Protein AF-A0A132MSZ6-F1 (afdb_monomer_lite)

pLDDT: mean 75.29, std 22.98, range [25.94, 96.94]

Structure (mmCIF, N/CA/C/O backbone):
data_AF-A0A132MSZ6-F1
#
_entry.id   AF-A0A132MSZ6-F1
#
loop_
_atom_site.group_PDB
_atom_site.id
_atom_site.type_symbol
_atom_site.label_atom_id
_atom_site.label_alt_id
_atom_site.label_comp_id
_atom_site.label_asym_id
_atom_site.label_entity_id
_atom_site.label_seq_id
_atom_site.pdbx_PDB_ins_code
_atom_site.Cartn_x
_atom_site.Cartn_y
_atom_site.Cartn_z
_atom_site.occupancy
_atom_site.B_iso_or_equiv
_atom_site.auth_seq_id
_atom_site.auth_comp_id
_atom_site.auth_asym_id
_atom_site.auth_atom_id
_atom_site.pdbx_PDB_model_num
ATOM 1 N N . MET A 1 1 ? 4.269 -27.344 -21.434 1.00 34.28 1 MET A N 1
ATOM 2 C CA . MET A 1 1 ? 3.712 -27.661 -20.104 1.00 34.28 1 MET A CA 1
ATOM 3 C C . MET A 1 1 ? 3.603 -26.340 -19.363 1.00 34.28 1 MET A C 1
ATOM 5 O O . MET A 1 1 ? 4.608 -25.825 -18.898 1.00 34.28 1 MET A O 1
ATOM 9 N N . ALA A 1 2 ? 2.438 -25.702 -19.475 1.00 28.41 2 ALA A N 1
ATOM 10 C CA . ALA A 1 2 ? 2.186 -24.356 -18.977 1.00 28.41 2 ALA A CA 1
ATOM 11 C C . ALA A 1 2 ? 1.892 -24.429 -17.475 1.00 28.41 2 ALA A C 1
ATOM 13 O O . ALA A 1 2 ? 1.002 -25.175 -17.072 1.00 28.41 2 ALA A O 1
ATOM 14 N N . ALA A 1 3 ? 2.659 -23.702 -16.666 1.00 31.28 3 ALA A N 1
ATOM 15 C CA . ALA A 1 3 ? 2.324 -23.483 -15.269 1.00 31.28 3 ALA A CA 1
ATOM 16 C C . ALA A 1 3 ? 1.225 -22.414 -15.213 1.00 31.28 3 ALA A C 1
ATOM 18 O O . ALA A 1 3 ? 1.424 -21.282 -15.652 1.00 31.28 3 ALA A O 1
ATOM 19 N N . ASP A 1 4 ? 0.052 -22.825 -14.746 1.00 27.53 4 ASP A N 1
ATOM 20 C CA . ASP A 1 4 ? -1.117 -21.986 -14.512 1.00 27.53 4 ASP A CA 1
ATOM 21 C C . ASP A 1 4 ? -0.853 -21.149 -13.246 1.00 27.53 4 ASP A C 1
ATOM 23 O O . ASP A 1 4 ? -0.972 -21.638 -12.122 1.00 27.53 4 ASP A O 1
ATOM 27 N N . GLU A 1 5 ? -0.373 -19.913 -13.418 1.00 29.70 5 GLU A N 1
ATOM 28 C CA . GLU A 1 5 ? -0.235 -18.951 -12.318 1.00 29.70 5 GLU A CA 1
ATOM 29 C C . GLU A 1 5 ? -1.636 -18.527 -11.838 1.00 29.70 5 GLU A C 1
ATOM 31 O O . GLU A 1 5 ? -2.478 -18.138 -12.659 1.00 29.70 5 GLU A O 1
ATOM 36 N N . PRO A 1 6 ? -1.919 -18.539 -10.523 1.00 30.81 6 PRO A N 1
ATOM 37 C CA . PRO A 1 6 ? -3.209 -18.099 -10.020 1.00 30.81 6 PRO A CA 1
ATOM 38 C C . PRO A 1 6 ? -3.381 -16.603 -10.310 1.00 30.81 6 PRO A C 1
ATOM 40 O O . PRO A 1 6 ? -2.661 -15.760 -9.776 1.00 30.81 6 PRO A O 1
ATOM 43 N N . LYS A 1 7 ? -4.370 -16.266 -11.149 1.00 33.00 7 LYS A N 1
ATOM 44 C CA . LYS A 1 7 ? -4.872 -14.897 -11.348 1.00 33.00 7 LYS A CA 1
ATOM 45 C C . LYS A 1 7 ? -5.538 -14.409 -10.063 1.00 33.00 7 LYS A C 1
ATOM 47 O O . LYS A 1 7 ? -6.759 -14.414 -9.933 1.00 33.00 7 LYS A O 1
ATOM 52 N N . GLY A 1 8 ? -4.719 -14.039 -9.093 1.00 29.44 8 GLY A N 1
ATOM 53 C CA . GLY A 1 8 ? -5.157 -13.378 -7.884 1.00 29.44 8 GLY A CA 1
ATOM 54 C C . GLY A 1 8 ? -5.371 -11.896 -8.162 1.00 29.44 8 GLY A C 1
ATOM 55 O O . GLY A 1 8 ? -4.423 -11.166 -8.449 1.00 29.44 8 GLY A O 1
ATOM 56 N N . ASP A 1 9 ? -6.618 -11.453 -8.047 1.00 29.30 9 ASP A N 1
ATOM 57 C CA . ASP A 1 9 ? -7.084 -10.059 -8.107 1.00 29.30 9 ASP A CA 1
ATOM 58 C C . ASP A 1 9 ? -6.579 -9.217 -6.902 1.00 29.30 9 ASP A C 1
ATOM 60 O O . ASP A 1 9 ? -7.261 -8.347 -6.364 1.00 29.30 9 ASP A O 1
ATOM 64 N N . HIS A 1 10 ? -5.346 -9.456 -6.445 1.00 33.12 10 HIS A N 1
ATOM 65 C CA . HIS A 1 10 ? -4.755 -8.882 -5.230 1.00 33.12 10 HIS A CA 1
ATOM 66 C C . HIS A 1 10 ? -4.321 -7.414 -5.386 1.00 33.12 10 HIS A C 1
ATOM 68 O O . HIS A 1 10 ? -3.763 -6.824 -4.464 1.00 33.12 10 HIS A O 1
ATOM 74 N N . PHE A 1 11 ? -4.537 -6.802 -6.553 1.00 34.81 11 PHE A N 1
ATOM 75 C CA . PHE A 1 11 ? -3.957 -5.498 -6.880 1.00 34.81 11 PHE A CA 1
ATOM 76 C C . PHE A 1 11 ? -4.850 -4.299 -6.495 1.00 34.81 11 PHE A C 1
ATOM 78 O O . PHE A 1 11 ? -4.352 -3.197 -6.244 1.00 34.81 11 PHE A O 1
ATOM 85 N N . SER A 1 12 ? -6.172 -4.491 -6.400 1.00 31.81 12 SER A N 1
ATOM 86 C CA . SER A 1 12 ? -7.100 -3.362 -6.222 1.00 31.81 12 SER A CA 1
ATOM 87 C C . SER A 1 12 ? -7.165 -2.815 -4.787 1.00 31.81 12 SER A C 1
ATOM 89 O O . SER A 1 12 ? -7.514 -1.646 -4.611 1.00 31.81 12 SER A O 1
ATOM 91 N N . ALA A 1 13 ? -6.811 -3.610 -3.771 1.00 30.81 13 ALA A N 1
ATOM 92 C CA . ALA A 1 13 ? -6.794 -3.175 -2.367 1.00 30.81 13 ALA A CA 1
ATOM 93 C C . ALA A 1 13 ? -5.426 -2.605 -1.936 1.00 30.81 13 ALA A C 1
ATOM 95 O O . ALA A 1 13 ? -5.370 -1.573 -1.264 1.00 30.81 13 ALA A O 1
ATOM 96 N N . ARG A 1 14 ? -4.328 -3.186 -2.443 1.00 39.38 14 ARG A N 1
ATOM 97 C CA . ARG A 1 14 ? -2.940 -2.819 -2.099 1.00 39.38 14 ARG A CA 1
ATOM 98 C C . ARG A 1 14 ? -2.547 -1.381 -2.454 1.00 39.38 14 ARG A C 1
ATOM 100 O O . ARG A 1 14 ? -1.681 -0.792 -1.816 1.00 39.38 14 ARG A O 1
ATOM 107 N N . THR A 1 15 ? -3.195 -0.776 -3.453 1.00 35.22 15 THR A N 1
ATOM 108 C CA . THR A 1 15 ? -2.785 0.538 -3.993 1.00 35.22 15 THR A CA 1
ATOM 109 C C . THR A 1 15 ? -3.300 1.736 -3.172 1.00 35.22 15 THR A C 1
ATOM 111 O O . THR A 1 15 ? -2.897 2.871 -3.428 1.00 35.22 15 THR A O 1
ATOM 114 N N . ARG A 1 16 ? -4.193 1.536 -2.189 1.00 35.41 16 ARG A N 1
ATOM 115 C CA . ARG A 1 16 ? -4.762 2.657 -1.410 1.00 35.41 16 ARG A CA 1
ATOM 116 C C . ARG A 1 16 ? -4.150 2.855 -0.024 1.00 35.41 16 ARG A C 1
ATOM 118 O O . ARG A 1 16 ? -4.112 4.001 0.395 1.00 35.41 16 ARG A O 1
ATOM 125 N N . LEU A 1 17 ? -3.647 1.804 0.629 1.00 31.83 17 LEU A N 1
ATOM 126 C CA . LEU A 1 17 ? -3.179 1.872 2.025 1.00 31.83 17 LEU A CA 1
ATOM 127 C C . LEU A 1 17 ? -1.686 2.224 2.186 1.00 31.83 17 LEU A C 1
ATOM 129 O O . LEU A 1 17 ? -1.284 2.676 3.244 1.00 31.83 17 LEU A O 1
ATOM 133 N N . ARG A 1 18 ? -0.851 2.103 1.141 1.00 37.66 18 ARG A N 1
ATOM 134 C CA . ARG A 1 18 ? 0.582 2.492 1.180 1.00 37.66 18 ARG A CA 1
ATOM 135 C C . ARG A 1 18 ? 0.853 3.894 0.604 1.00 37.66 18 ARG A C 1
ATOM 137 O O . ARG A 1 18 ? 1.889 4.119 -0.018 1.00 37.66 18 ARG A O 1
ATOM 144 N N . ARG A 1 19 ? -0.110 4.822 0.684 1.00 39.28 19 ARG A N 1
ATOM 145 C CA . ARG A 1 19 ? -0.083 6.084 -0.095 1.00 39.28 19 ARG A CA 1
ATOM 146 C C . ARG A 1 19 ? 0.141 7.355 0.734 1.00 39.28 19 ARG A C 1
ATOM 148 O O . ARG A 1 19 ? 0.242 8.424 0.136 1.00 39.28 19 ARG A O 1
ATOM 155 N N . ALA A 1 20 ? 0.238 7.263 2.061 1.00 27.22 20 ALA A N 1
ATOM 156 C CA . ALA A 1 20 ? 0.250 8.436 2.939 1.00 27.22 20 ALA A CA 1
ATOM 157 C C . ALA A 1 20 ? 1.628 8.868 3.492 1.00 27.22 20 ALA A C 1
ATOM 159 O O . ALA A 1 20 ? 1.702 9.912 4.132 1.00 27.22 20 ALA A O 1
ATOM 160 N N . GLU A 1 21 ? 2.728 8.158 3.221 1.00 32.19 21 GLU A N 1
ATOM 161 C CA . GLU A 1 21 ? 3.989 8.363 3.969 1.00 32.19 21 GLU A CA 1
ATOM 162 C C . GLU A 1 21 ? 5.120 9.135 3.266 1.00 32.19 21 GLU A C 1
ATOM 164 O O . GLU A 1 21 ? 6.257 9.116 3.728 1.00 32.19 21 GLU A O 1
ATOM 169 N N . ILE A 1 22 ? 4.850 9.897 2.198 1.00 31.41 22 ILE A N 1
ATOM 170 C CA . ILE A 1 22 ? 5.876 10.793 1.623 1.00 31.41 22 ILE A CA 1
ATOM 171 C C . ILE A 1 22 ? 5.326 12.217 1.444 1.00 31.41 22 ILE A C 1
ATOM 173 O O . ILE A 1 22 ? 4.690 12.511 0.428 1.00 31.41 22 ILE A O 1
ATOM 177 N N . PRO A 1 23 ? 5.578 13.137 2.395 1.00 25.94 23 PRO A N 1
ATOM 178 C CA . PRO A 1 23 ? 5.274 14.552 2.225 1.00 25.94 23 PRO A CA 1
ATOM 179 C C . PRO A 1 23 ? 6.266 15.199 1.243 1.00 25.94 23 PRO A C 1
ATOM 181 O O . PRO A 1 23 ? 7.477 15.120 1.443 1.00 25.94 23 PRO A O 1
ATOM 184 N N . GLY A 1 24 ? 5.764 15.893 0.213 1.00 30.30 24 GLY A N 1
ATOM 185 C CA . GLY A 1 24 ? 6.533 16.954 -0.457 1.00 30.30 24 GLY A CA 1
ATOM 186 C C . GLY A 1 24 ? 7.055 16.730 -1.883 1.00 30.30 24 GLY A C 1
ATOM 187 O O . GLY A 1 24 ? 8.139 17.222 -2.184 1.00 30.30 24 GLY A O 1
ATOM 188 N N . ARG A 1 25 ? 6.312 16.091 -2.802 1.00 29.95 25 ARG A N 1
ATOM 189 C CA . ARG A 1 25 ? 6.533 16.303 -4.253 1.00 29.95 25 ARG A CA 1
ATOM 190 C C . ARG A 1 25 ? 5.228 16.293 -5.051 1.00 29.95 25 ARG A C 1
ATOM 192 O O . ARG A 1 25 ? 4.600 15.250 -5.189 1.00 29.95 25 ARG A O 1
ATOM 199 N N . GLU A 1 26 ? 4.856 17.443 -5.610 1.00 31.50 26 GLU A N 1
ATOM 200 C CA . GLU A 1 26 ? 3.653 17.597 -6.444 1.00 31.50 26 GLU A CA 1
ATOM 201 C C . GLU A 1 26 ? 3.820 17.128 -7.904 1.00 31.50 26 GLU A C 1
ATOM 203 O O . GLU A 1 26 ? 2.817 17.000 -8.598 1.00 31.50 26 GLU A O 1
ATOM 208 N N . ASP A 1 27 ? 5.023 16.727 -8.336 1.00 36.62 27 ASP A N 1
ATOM 209 C CA . ASP A 1 27 ? 5.297 16.337 -9.735 1.00 36.62 27 ASP A CA 1
ATOM 210 C C . ASP A 1 27 ? 5.837 14.905 -9.918 1.00 36.62 27 ASP A C 1
ATOM 212 O O . ASP A 1 27 ? 6.460 14.586 -10.931 1.00 36.62 27 ASP A O 1
ATOM 216 N N . VAL A 1 28 ? 5.614 13.999 -8.957 1.00 34.50 28 VAL A N 1
ATOM 217 C CA . VAL A 1 28 ? 5.964 12.579 -9.153 1.00 34.50 28 VAL A CA 1
ATOM 218 C C . VAL A 1 28 ? 4.789 11.861 -9.832 1.00 34.50 28 VAL A C 1
ATOM 220 O O . VAL A 1 28 ? 3.687 11.844 -9.275 1.00 34.50 28 VAL A O 1
ATOM 223 N N . PRO A 1 29 ? 4.984 11.270 -11.025 1.00 39.09 29 PRO A N 1
ATOM 224 C CA . PRO A 1 29 ? 3.919 10.601 -11.766 1.00 39.09 29 PRO A CA 1
ATOM 225 C C . PRO A 1 29 ? 3.236 9.518 -10.918 1.00 39.09 29 PRO A C 1
ATOM 227 O O . PRO A 1 29 ? 3.876 8.725 -10.225 1.00 39.09 29 PRO A O 1
ATOM 230 N N . ARG A 1 30 ? 1.898 9.532 -10.937 1.00 42.00 30 ARG A N 1
ATOM 231 C CA . ARG A 1 30 ? 1.024 9.066 -9.844 1.00 42.00 30 ARG A CA 1
ATOM 232 C C . ARG A 1 30 ? 0.809 7.551 -9.801 1.00 42.00 30 ARG A C 1
ATOM 234 O O . ARG A 1 30 ? 0.027 7.066 -8.975 1.00 42.00 30 ARG A O 1
ATOM 241 N N . SER A 1 31 ? 1.490 6.797 -10.659 1.00 45.12 31 SER A N 1
ATOM 242 C CA . SER A 1 31 ? 1.594 5.333 -10.691 1.00 45.12 31 SER A CA 1
ATOM 243 C C . SER A 1 31 ? 2.702 4.951 -11.677 1.00 45.12 31 SER A C 1
ATOM 245 O O . SER A 1 31 ? 2.819 5.588 -12.720 1.00 45.12 31 SER A O 1
ATOM 247 N N . GLY A 1 32 ? 3.474 3.891 -11.409 1.00 41.19 32 GLY A N 1
ATOM 248 C CA . GLY A 1 32 ? 4.465 3.375 -12.372 1.00 41.19 32 GLY A CA 1
ATOM 249 C C . GLY A 1 32 ? 3.868 3.130 -13.767 1.00 41.19 32 GLY A C 1
ATOM 250 O O . GLY A 1 32 ? 4.501 3.432 -14.772 1.00 41.19 32 GLY A O 1
ATOM 251 N N . ASP A 1 33 ? 2.598 2.720 -13.833 1.00 38.06 33 ASP A N 1
ATOM 252 C CA . ASP A 1 33 ? 1.837 2.557 -15.080 1.00 38.06 33 ASP A CA 1
ATOM 253 C C . ASP A 1 33 ? 1.713 3.829 -15.913 1.00 38.06 33 ASP A C 1
ATOM 255 O O . ASP A 1 33 ? 1.724 3.747 -17.135 1.00 38.06 33 ASP A O 1
ATOM 259 N N . GLU A 1 34 ? 1.590 4.992 -15.278 1.00 41.19 34 GLU A N 1
ATOM 260 C CA . GLU A 1 34 ? 1.444 6.273 -15.971 1.00 41.19 34 GLU A CA 1
ATOM 261 C C . GLU A 1 34 ? 2.785 6.754 -16.531 1.00 41.19 34 GLU A C 1
ATOM 263 O O . GLU A 1 34 ? 2.818 7.379 -17.582 1.00 41.19 34 GLU A O 1
ATOM 268 N N . VAL A 1 35 ? 3.903 6.396 -15.890 1.00 45.66 35 VAL A N 1
ATOM 269 C CA . VAL A 1 35 ? 5.247 6.658 -16.430 1.00 45.66 35 VAL A CA 1
ATOM 270 C C . VAL A 1 35 ? 5.520 5.785 -17.641 1.00 45.66 35 VAL A C 1
ATOM 272 O O . VAL A 1 35 ? 6.040 6.269 -18.641 1.00 45.66 35 VAL A O 1
ATOM 275 N N . VAL A 1 36 ? 5.163 4.498 -17.567 1.00 49.72 36 VAL A N 1
ATOM 276 C CA . VAL A 1 36 ? 5.502 3.562 -18.644 1.00 49.72 36 VAL A CA 1
ATOM 277 C C . VAL A 1 36 ? 4.499 3.605 -19.803 1.00 49.72 36 VAL A C 1
ATOM 279 O O . VAL A 1 36 ? 4.876 3.357 -20.945 1.00 49.72 36 VAL A O 1
ATOM 282 N N . ARG A 1 37 ? 3.234 3.962 -19.549 1.00 49.59 37 ARG A N 1
ATOM 283 C CA . ARG A 1 37 ? 2.196 4.134 -20.588 1.00 49.59 37 ARG A CA 1
ATOM 284 C C . ARG A 1 37 ? 1.922 5.601 -20.942 1.00 49.59 37 ARG A C 1
ATOM 286 O O . ARG A 1 37 ? 1.003 5.877 -21.710 1.00 49.59 37 ARG A O 1
ATOM 293 N N . GLY A 1 38 ? 2.670 6.534 -20.357 1.00 50.59 38 GLY A N 1
ATOM 294 C CA . GLY A 1 38 ? 2.441 7.970 -20.474 1.00 50.59 38 GLY A CA 1
ATOM 295 C C . GLY A 1 38 ? 2.692 8.510 -21.876 1.00 50.59 38 GLY A C 1
ATOM 296 O O . GLY A 1 38 ? 3.563 8.036 -22.603 1.00 50.59 38 GLY A O 1
ATOM 297 N N . HIS A 1 39 ? 1.954 9.565 -22.220 1.00 49.03 39 HIS A N 1
ATOM 298 C CA . HIS A 1 39 ? 2.024 10.306 -23.487 1.00 49.03 39 HIS A CA 1
ATOM 299 C C . HIS A 1 39 ? 3.420 10.881 -23.815 1.00 49.03 39 HIS A C 1
ATOM 301 O O . HIS A 1 39 ? 3.625 11.391 -24.911 1.00 49.03 39 HIS A O 1
ATOM 307 N N . SER A 1 40 ? 4.374 10.796 -22.885 1.00 57.91 40 SER A N 1
ATOM 308 C CA . SER A 1 40 ? 5.724 11.352 -23.005 1.00 57.91 40 SER A CA 1
ATOM 309 C C . SER A 1 40 ? 6.770 10.365 -23.540 1.00 57.91 40 SER A C 1
ATOM 311 O O . SER A 1 40 ? 7.893 10.778 -23.813 1.00 57.91 40 SER A O 1
ATOM 313 N N . ALA A 1 41 ? 6.448 9.071 -23.671 1.00 68.75 41 ALA A N 1
ATOM 314 C CA . ALA A 1 41 ? 7.382 8.088 -24.224 1.00 68.75 41 ALA A CA 1
ATOM 315 C C . ALA A 1 41 ? 7.387 8.119 -25.772 1.00 68.75 41 ALA A C 1
ATOM 317 O O . ALA A 1 41 ? 6.317 8.287 -26.374 1.00 68.75 41 ALA A O 1
ATOM 318 N N . PRO A 1 42 ? 8.550 7.918 -26.430 1.00 80.94 42 PRO A N 1
ATOM 319 C CA . PRO A 1 42 ? 8.641 7.742 -27.884 1.00 80.94 42 PRO A CA 1
ATOM 320 C C . PRO A 1 42 ? 7.650 6.694 -28.417 1.00 80.94 42 PRO A C 1
ATOM 322 O O . PRO A 1 42 ? 7.396 5.688 -27.745 1.00 80.94 42 PRO A O 1
ATOM 325 N N . GLU A 1 43 ? 7.071 6.931 -29.602 1.00 80.56 43 GLU A N 1
ATOM 326 C CA . GLU A 1 43 ? 6.007 6.082 -30.176 1.00 80.56 43 GLU A CA 1
ATOM 327 C C . GLU A 1 43 ? 6.472 4.628 -30.327 1.00 80.56 43 GLU A C 1
ATOM 329 O O . GLU A 1 43 ? 5.732 3.705 -29.987 1.00 80.56 43 GLU A O 1
ATOM 334 N N . GLU A 1 44 ? 7.737 4.416 -30.703 1.00 81.75 44 GLU A N 1
ATOM 335 C CA . GLU A 1 44 ? 8.304 3.080 -30.892 1.00 81.75 44 GLU A CA 1
ATOM 336 C C . GLU A 1 44 ? 8.298 2.263 -29.593 1.00 81.75 44 GLU A C 1
ATOM 338 O O . GLU A 1 44 ? 8.062 1.053 -29.604 1.00 81.75 44 GLU A O 1
ATOM 343 N N . LEU A 1 45 ? 8.544 2.916 -28.453 1.00 82.75 45 LEU A N 1
ATOM 344 C CA . LEU A 1 45 ? 8.502 2.267 -27.142 1.00 82.75 45 LEU A CA 1
ATOM 345 C C . LEU A 1 45 ? 7.064 2.047 -26.675 1.00 82.75 45 LEU A C 1
ATOM 347 O O . LEU A 1 45 ? 6.773 1.019 -26.060 1.00 82.75 45 LEU A O 1
ATOM 351 N N . ARG A 1 46 ? 6.156 2.979 -26.981 1.00 81.19 46 ARG A N 1
ATOM 352 C CA . ARG A 1 46 ? 4.737 2.832 -26.635 1.00 81.19 46 ARG A CA 1
ATOM 353 C C . ARG A 1 46 ? 4.121 1.627 -27.331 1.00 81.19 46 ARG A C 1
ATOM 355 O O . ARG A 1 46 ? 3.452 0.840 -26.664 1.00 81.19 46 ARG A O 1
ATOM 362 N N . ASP A 1 47 ? 4.393 1.431 -28.616 1.00 83.50 47 ASP A N 1
ATOM 363 C CA . ASP A 1 47 ? 3.848 0.298 -29.367 1.00 83.50 47 ASP A CA 1
ATOM 364 C C . ASP A 1 47 ? 4.360 -1.055 -28.867 1.00 83.50 47 ASP A C 1
ATOM 366 O O . ASP A 1 47 ? 3.581 -2.004 -28.761 1.00 83.50 47 ASP A O 1
ATOM 370 N N . GLN A 1 48 ? 5.627 -1.134 -28.452 1.00 82.19 48 GLN A N 1
ATOM 371 C CA . GLN A 1 48 ? 6.194 -2.355 -27.867 1.00 82.19 48 GLN A CA 1
ATOM 372 C C . GLN A 1 48 ? 5.548 -2.741 -26.527 1.00 82.19 48 GLN A C 1
ATOM 374 O O . GLN A 1 48 ? 5.478 -3.923 -26.195 1.00 82.19 48 GLN A O 1
ATOM 379 N N . LEU A 1 49 ? 5.083 -1.763 -25.742 1.00 82.62 49 LEU A N 1
ATOM 380 C CA . LEU A 1 49 ? 4.620 -1.982 -24.367 1.00 82.62 49 LEU A CA 1
ATOM 381 C C . LEU A 1 49 ? 3.092 -1.966 -24.206 1.00 82.62 49 LEU A C 1
ATOM 383 O O . LEU A 1 49 ? 2.584 -2.412 -23.175 1.00 82.62 49 LEU A O 1
ATOM 387 N N . ARG A 1 50 ? 2.351 -1.481 -25.210 1.00 81.94 50 ARG A N 1
ATOM 388 C CA . ARG A 1 50 ? 0.900 -1.213 -25.152 1.00 81.94 50 ARG A CA 1
ATOM 389 C C . ARG A 1 50 ? 0.061 -2.404 -24.687 1.00 81.94 50 ARG A C 1
ATOM 391 O O . ARG A 1 50 ? -0.893 -2.226 -23.933 1.00 81.94 50 ARG A O 1
ATOM 398 N N . ASN A 1 51 ? 0.431 -3.606 -25.125 1.00 83.00 51 ASN A N 1
ATOM 399 C CA . ASN A 1 51 ? -0.363 -4.821 -24.933 1.00 83.00 51 ASN A CA 1
ATOM 400 C C . ASN A 1 51 ? 0.106 -5.689 -23.754 1.00 83.00 51 ASN A C 1
ATOM 402 O O . ASN A 1 51 ? -0.467 -6.748 -23.509 1.00 83.00 51 ASN A O 1
ATOM 406 N N . LEU A 1 52 ? 1.133 -5.260 -23.016 1.00 82.94 52 LEU A N 1
ATOM 407 C CA . LEU A 1 52 ? 1.657 -6.014 -21.880 1.00 82.94 52 LEU A CA 1
ATOM 408 C C . LEU A 1 52 ? 0.840 -5.743 -20.614 1.00 82.94 52 LEU A C 1
ATOM 410 O O . LEU A 1 52 ? 0.433 -4.608 -20.341 1.00 82.94 52 LEU A O 1
ATOM 414 N N . THR A 1 53 ? 0.641 -6.769 -19.784 1.00 85.25 53 THR A N 1
ATOM 415 C CA . THR A 1 53 ? 0.145 -6.551 -18.415 1.00 85.25 53 THR A CA 1
ATOM 416 C C . THR A 1 53 ? 1.164 -5.741 -17.612 1.00 85.25 53 THR A C 1
ATOM 418 O O . THR A 1 53 ? 2.341 -5.689 -17.964 1.00 85.25 53 THR A O 1
ATOM 421 N N . ARG A 1 54 ? 0.740 -5.111 -16.508 1.00 81.31 54 ARG A N 1
ATOM 422 C CA . ARG A 1 54 ? 1.629 -4.307 -15.648 1.00 81.31 54 ARG A CA 1
ATOM 423 C C . ARG A 1 54 ? 2.912 -5.059 -15.276 1.00 81.31 54 ARG A C 1
ATOM 425 O O . ARG A 1 54 ? 4.005 -4.555 -15.502 1.00 81.31 54 ARG A O 1
ATOM 432 N N . MET A 1 55 ? 2.781 -6.282 -14.763 1.00 85.06 55 MET A N 1
ATOM 433 C CA . MET A 1 55 ? 3.934 -7.083 -14.345 1.00 85.06 55 MET A CA 1
ATOM 434 C C . MET A 1 55 ? 4.789 -7.543 -15.536 1.00 85.06 55 MET A C 1
ATOM 436 O O . MET A 1 55 ? 6.015 -7.522 -15.453 1.00 85.06 55 MET A O 1
ATOM 440 N N . GLN A 1 56 ? 4.170 -7.902 -16.668 1.00 87.94 56 GLN A N 1
ATOM 441 C CA . GLN A 1 56 ? 4.907 -8.232 -17.896 1.00 87.94 56 GLN A CA 1
ATOM 442 C C . GLN A 1 56 ? 5.714 -7.038 -18.408 1.00 87.94 56 GLN A C 1
ATOM 444 O O . GLN A 1 56 ? 6.872 -7.201 -18.779 1.00 87.94 56 GLN A O 1
ATOM 449 N N . LEU A 1 57 ? 5.129 -5.842 -18.391 1.00 88.69 57 LEU A N 1
ATOM 450 C CA . LEU A 1 57 ? 5.775 -4.594 -18.779 1.00 88.69 57 LEU A CA 1
ATOM 451 C C . LEU A 1 57 ? 6.980 -4.306 -17.878 1.00 88.69 57 LEU A C 1
ATOM 453 O O . LEU A 1 57 ? 8.074 -4.087 -18.388 1.00 88.69 57 LEU A O 1
ATOM 457 N N . ILE A 1 58 ? 6.811 -4.389 -16.557 1.00 88.38 58 ILE A N 1
ATOM 458 C CA . ILE A 1 58 ? 7.887 -4.128 -15.590 1.00 88.38 58 ILE A CA 1
ATOM 459 C C . ILE A 1 58 ? 9.034 -5.121 -15.785 1.00 88.38 58 ILE A C 1
ATOM 461 O O . ILE A 1 58 ? 10.181 -4.714 -15.962 1.00 88.38 58 ILE A O 1
ATOM 465 N N . ARG A 1 59 ? 8.729 -6.423 -15.844 1.00 91.56 59 ARG A N 1
ATOM 466 C CA . ARG A 1 59 ? 9.735 -7.467 -16.093 1.00 91.56 59 ARG A CA 1
ATOM 467 C C . ARG A 1 59 ? 10.444 -7.256 -17.434 1.00 91.56 59 ARG A C 1
ATOM 469 O O . ARG A 1 59 ? 11.666 -7.337 -17.493 1.00 91.56 59 ARG A O 1
ATOM 476 N N . THR A 1 60 ? 9.708 -6.911 -18.490 1.00 91.81 60 THR A N 1
ATOM 477 C CA . THR A 1 60 ? 10.286 -6.622 -19.813 1.00 91.81 60 THR A CA 1
ATOM 478 C C . THR A 1 60 ? 11.264 -5.450 -19.741 1.00 91.81 60 THR A C 1
ATOM 480 O O . THR A 1 60 ? 12.408 -5.586 -20.175 1.00 91.81 60 THR A O 1
ATOM 483 N N . CYS A 1 61 ? 10.869 -4.330 -19.131 1.00 91.62 61 CYS A N 1
ATOM 484 C CA . CYS A 1 61 ? 11.737 -3.164 -18.963 1.00 91.62 61 CYS A CA 1
ATOM 485 C C . CYS A 1 61 ? 12.991 -3.476 -18.130 1.00 91.62 61 CYS A C 1
ATOM 487 O O . CYS A 1 61 ? 14.079 -3.019 -18.481 1.00 91.62 61 CYS A O 1
ATOM 489 N N . ALA A 1 62 ? 12.875 -4.289 -17.075 1.00 94.12 62 ALA A N 1
ATOM 490 C CA . ALA A 1 62 ? 14.016 -4.700 -16.252 1.00 94.12 62 ALA A CA 1
ATOM 491 C C . ALA A 1 62 ? 15.057 -5.514 -17.051 1.00 94.12 62 ALA A C 1
ATOM 493 O O . ALA A 1 62 ? 16.261 -5.386 -16.832 1.00 94.12 62 ALA A O 1
ATOM 494 N N . THR A 1 63 ? 14.621 -6.306 -18.037 1.00 95.56 63 THR A N 1
ATOM 495 C CA . THR A 1 63 ? 15.533 -7.122 -18.863 1.00 95.56 63 THR A CA 1
ATOM 496 C C . THR A 1 63 ? 16.298 -6.343 -19.933 1.00 95.56 63 THR A C 1
ATOM 498 O O . THR A 1 63 ? 17.241 -6.876 -20.525 1.00 95.56 63 THR A O 1
ATOM 501 N N . TRP A 1 64 ? 15.931 -5.086 -20.203 1.00 93.69 64 TRP A N 1
ATOM 502 C CA . TRP A 1 64 ? 16.577 -4.300 -21.249 1.00 93.69 64 TRP A CA 1
ATOM 503 C C . TRP A 1 64 ? 18.074 -4.084 -20.989 1.00 93.69 64 TRP A C 1
ATOM 505 O O . TRP A 1 64 ? 18.550 -3.984 -19.856 1.00 93.69 64 TRP A O 1
ATOM 515 N N . ARG A 1 65 ? 18.846 -3.972 -22.072 1.00 92.81 65 ARG A N 1
ATOM 516 C CA . ARG A 1 65 ? 20.279 -3.639 -22.048 1.00 92.81 65 ARG A CA 1
ATOM 517 C C . ARG A 1 65 ? 20.530 -2.385 -22.892 1.00 92.81 65 ARG A C 1
ATOM 519 O O . ARG A 1 65 ? 21.095 -2.501 -23.975 1.00 92.81 65 ARG A O 1
ATOM 526 N N . PRO A 1 66 ? 20.020 -1.213 -22.469 1.00 90.44 66 PRO A N 1
ATOM 527 C CA . PRO A 1 66 ? 20.260 0.019 -23.203 1.00 90.44 66 PRO A CA 1
ATOM 528 C C . PRO A 1 66 ? 21.733 0.418 -23.093 1.00 90.44 66 PRO A C 1
ATOM 530 O O . PRO A 1 66 ? 22.360 0.211 -22.053 1.00 90.44 66 PRO A O 1
ATOM 533 N N . ASP A 1 67 ? 22.261 1.012 -24.158 1.00 91.19 67 ASP A N 1
ATOM 534 C CA . ASP A 1 67 ? 23.557 1.677 -24.118 1.00 91.19 67 ASP A CA 1
ATOM 535 C C . ASP A 1 67 ? 23.445 2.944 -23.261 1.00 91.19 67 ASP A C 1
ATOM 537 O O . ASP A 1 67 ? 22.740 3.893 -23.608 1.00 91.19 67 ASP A O 1
ATOM 541 N N . THR A 1 68 ? 24.132 2.953 -22.120 1.00 89.38 68 THR A N 1
ATOM 542 C CA . THR A 1 68 ? 24.113 4.070 -21.169 1.00 89.38 68 THR A CA 1
ATOM 543 C C . THR A 1 68 ? 24.866 5.298 -21.672 1.00 89.38 68 THR A C 1
ATOM 545 O O . THR A 1 68 ? 24.680 6.388 -21.136 1.00 89.38 68 THR A O 1
ATOM 548 N N . THR A 1 69 ? 25.705 5.150 -22.699 1.00 93.19 69 THR A N 1
ATOM 549 C CA . THR A 1 69 ? 26.447 6.265 -23.303 1.00 93.19 69 THR A CA 1
ATOM 550 C C . THR A 1 69 ? 25.596 7.053 -24.302 1.00 93.19 69 THR A C 1
ATOM 552 O O . THR A 1 69 ? 25.810 8.251 -24.486 1.00 93.19 69 THR A O 1
ATOM 555 N N . ALA A 1 70 ? 24.549 6.430 -24.850 1.00 91.06 70 ALA A N 1
ATOM 556 C CA . ALA A 1 70 ? 23.611 7.031 -25.793 1.00 91.06 70 ALA A CA 1
ATOM 557 C C . ALA A 1 70 ? 22.507 7.878 -25.124 1.00 91.06 70 ALA A C 1
ATOM 559 O O . ALA A 1 70 ? 21.494 8.170 -25.746 1.00 91.06 70 ALA A O 1
ATOM 560 N N . PHE A 1 71 ? 22.683 8.327 -23.875 1.00 85.44 71 PHE A N 1
ATOM 561 C CA . PHE A 1 71 ? 21.660 9.045 -23.091 1.00 85.44 71 PHE A CA 1
ATOM 562 C C . PHE A 1 71 ? 21.140 10.356 -23.717 1.00 85.44 71 PHE A C 1
ATOM 564 O O . PHE A 1 71 ? 20.179 10.936 -23.219 1.00 85.44 71 PHE A O 1
ATOM 571 N N . ARG A 1 72 ? 21.792 10.862 -24.769 1.00 88.50 72 ARG A N 1
ATOM 572 C CA . ARG A 1 72 ? 21.342 12.040 -25.526 1.00 88.50 72 ARG A CA 1
ATOM 573 C C . ARG A 1 72 ? 20.247 11.707 -26.543 1.00 88.50 72 ARG A C 1
ATOM 575 O O . ARG A 1 72 ? 19.537 12.615 -26.959 1.00 88.50 72 ARG A O 1
ATOM 582 N N . ASP A 1 73 ? 20.114 10.439 -26.927 1.00 89.00 73 ASP A N 1
ATOM 583 C CA . ASP A 1 73 ? 18.993 9.949 -27.724 1.00 89.00 73 ASP A CA 1
ATOM 584 C C . ASP A 1 73 ? 17.757 9.742 -26.821 1.00 89.00 73 ASP A C 1
ATOM 586 O O . ASP A 1 73 ? 17.845 9.006 -25.830 1.00 89.00 73 ASP A O 1
ATOM 590 N N . PRO A 1 74 ? 16.599 10.360 -27.125 1.00 87.06 74 PRO A N 1
ATOM 591 C CA . PRO A 1 74 ? 15.389 10.247 -26.307 1.00 87.06 74 PRO A CA 1
ATOM 592 C C . PRO A 1 74 ? 14.911 8.807 -26.074 1.00 87.06 74 PRO A C 1
ATOM 594 O O . PRO A 1 74 ? 14.398 8.491 -24.99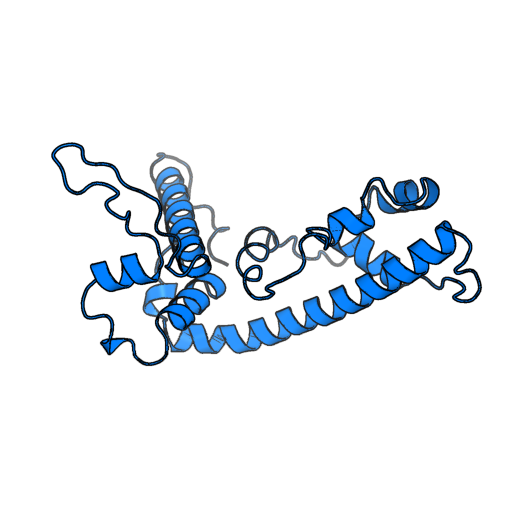4 1.00 87.06 74 PRO A O 1
ATOM 597 N N . VAL A 1 75 ? 15.083 7.921 -27.061 1.00 88.69 75 VAL A N 1
ATOM 598 C CA . VAL A 1 75 ? 14.687 6.509 -26.953 1.00 88.69 75 VAL A CA 1
ATOM 599 C C . VAL A 1 75 ? 15.613 5.777 -25.985 1.00 88.69 75 VAL A C 1
ATOM 601 O O . VAL A 1 75 ? 15.136 5.141 -25.039 1.00 88.69 75 VAL A O 1
ATOM 604 N N . ALA A 1 76 ? 16.930 5.903 -26.158 1.00 89.94 76 ALA A N 1
ATOM 605 C CA . ALA A 1 76 ? 17.914 5.337 -25.241 1.00 89.94 76 ALA A CA 1
ATOM 606 C C . ALA A 1 76 ? 17.746 5.871 -23.807 1.00 89.94 76 ALA A C 1
ATOM 608 O O . ALA A 1 76 ? 17.689 5.076 -22.866 1.00 89.94 76 ALA A O 1
ATOM 609 N N . ALA A 1 77 ? 17.570 7.186 -23.635 1.00 90.06 77 ALA A N 1
ATOM 610 C CA . ALA A 1 77 ? 17.343 7.820 -22.334 1.00 90.06 77 ALA A CA 1
ATOM 611 C C . ALA A 1 77 ? 16.107 7.252 -21.618 1.00 90.06 77 ALA A C 1
ATOM 613 O O . ALA A 1 77 ? 16.168 6.890 -20.440 1.00 90.06 77 ALA A O 1
ATOM 614 N N . THR A 1 78 ? 14.999 7.100 -22.350 1.00 89.38 78 THR A N 1
ATOM 615 C CA . THR A 1 78 ? 13.753 6.539 -21.815 1.00 89.38 78 THR A CA 1
ATOM 616 C C . THR A 1 78 ? 13.936 5.076 -21.408 1.00 89.38 78 THR A C 1
ATOM 618 O O . THR A 1 78 ? 13.488 4.673 -20.336 1.00 89.38 78 THR A O 1
ATOM 621 N N . ARG A 1 79 ? 14.652 4.267 -22.202 1.00 90.94 79 ARG A N 1
ATOM 622 C CA . ARG A 1 79 ? 14.951 2.866 -21.850 1.00 90.94 79 ARG A CA 1
ATOM 623 C C . ARG A 1 79 ? 15.823 2.744 -20.601 1.00 90.94 79 ARG A C 1
ATOM 625 O O . ARG A 1 79 ? 15.574 1.853 -19.790 1.00 90.94 79 ARG A O 1
ATOM 632 N N . ILE A 1 80 ? 16.806 3.630 -20.425 1.00 91.56 80 ILE A N 1
ATOM 633 C CA . ILE A 1 80 ? 17.643 3.684 -19.215 1.00 91.56 80 ILE A CA 1
ATOM 634 C C . ILE A 1 80 ? 16.773 3.983 -17.985 1.00 91.56 80 ILE A C 1
ATOM 636 O O . ILE A 1 80 ? 16.829 3.245 -16.999 1.00 91.56 80 ILE A O 1
ATOM 640 N N . ALA A 1 81 ? 15.928 5.018 -18.058 1.00 90.38 81 ALA A N 1
ATOM 641 C CA . ALA A 1 81 ? 15.049 5.412 -16.957 1.00 90.38 81 ALA A CA 1
ATOM 642 C C . ALA A 1 81 ? 14.027 4.317 -16.603 1.00 90.38 81 ALA A C 1
ATOM 644 O O . ALA A 1 81 ? 13.887 3.951 -15.435 1.00 90.38 81 ALA A O 1
ATOM 645 N N . LEU A 1 82 ? 13.357 3.745 -17.609 1.00 89.56 82 LEU A N 1
ATOM 646 C CA . LEU A 1 82 ? 12.374 2.677 -17.419 1.00 89.56 82 LEU A CA 1
ATOM 647 C C . LEU A 1 82 ? 12.996 1.420 -16.818 1.00 89.56 82 LEU A C 1
ATOM 649 O O . LEU A 1 82 ? 12.398 0.817 -15.930 1.00 89.56 82 LEU A O 1
ATOM 653 N N . LYS A 1 83 ? 14.206 1.046 -17.245 1.00 92.88 83 LYS A N 1
ATOM 654 C CA . LYS A 1 83 ? 14.936 -0.069 -16.640 1.00 92.88 83 LYS A CA 1
ATOM 655 C C . LYS A 1 83 ? 15.212 0.183 -15.157 1.00 92.88 83 LYS A C 1
ATOM 657 O O . LYS A 1 83 ? 14.952 -0.692 -14.336 1.00 92.88 83 LYS A O 1
ATOM 662 N N . SER A 1 84 ? 15.724 1.366 -14.810 1.00 91.62 84 SER A N 1
ATOM 663 C CA . SER A 1 84 ? 16.035 1.716 -13.417 1.00 91.62 84 SER A CA 1
ATOM 664 C C . SER A 1 84 ? 14.789 1.676 -12.525 1.00 91.62 84 SER A C 1
ATOM 666 O O . SER A 1 84 ? 14.814 1.064 -11.457 1.00 91.62 84 SER A O 1
ATOM 668 N N . LEU A 1 85 ? 13.675 2.253 -12.986 1.00 90.69 85 LEU A N 1
ATOM 669 C CA . LEU A 1 85 ? 12.403 2.209 -12.261 1.00 90.69 85 LEU A CA 1
ATOM 670 C C . LEU A 1 85 ? 11.842 0.789 -12.150 1.00 90.69 85 LEU A C 1
ATOM 672 O O . LEU A 1 85 ? 11.305 0.432 -11.104 1.00 90.69 85 LEU A O 1
ATOM 676 N N . ALA A 1 86 ? 11.975 -0.022 -13.200 1.00 89.69 86 ALA A N 1
ATOM 677 C CA . ALA A 1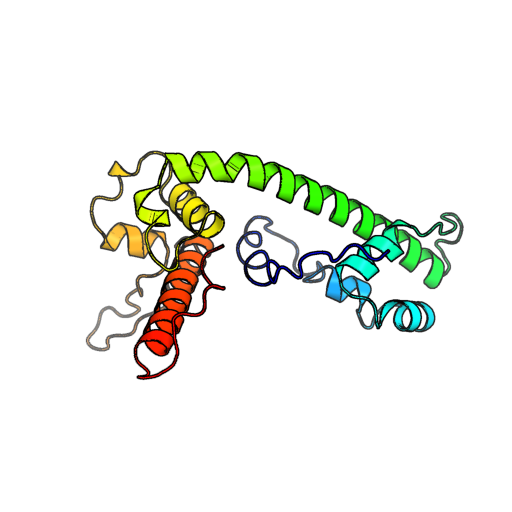 86 ? 11.502 -1.398 -13.197 1.00 89.69 86 ALA A CA 1
ATOM 678 C C . ALA A 1 86 ? 12.253 -2.269 -12.182 1.00 89.69 86 ALA A C 1
ATOM 680 O O . ALA A 1 86 ? 11.612 -3.020 -11.453 1.00 89.69 86 ALA A O 1
ATOM 681 N N . HIS A 1 87 ? 13.580 -2.134 -12.081 1.00 93.06 87 HIS A N 1
ATOM 682 C CA . HIS A 1 87 ? 14.355 -2.830 -11.048 1.00 93.06 87 HIS A CA 1
ATOM 683 C C . HIS A 1 87 ? 13.909 -2.431 -9.643 1.00 93.06 87 HIS A C 1
ATOM 685 O O . HIS A 1 87 ? 13.559 -3.301 -8.853 1.00 93.06 87 HIS A O 1
ATOM 691 N N . ARG A 1 88 ? 13.812 -1.124 -9.369 1.00 92.06 88 ARG A N 1
ATOM 692 C CA . ARG A 1 88 ? 13.377 -0.635 -8.056 1.00 92.06 88 ARG A CA 1
ATOM 693 C C . ARG A 1 88 ? 11.961 -1.084 -7.704 1.00 92.06 88 ARG A C 1
ATOM 695 O O . ARG A 1 88 ? 11.664 -1.350 -6.547 1.00 92.06 88 ARG A O 1
ATOM 702 N N . TYR A 1 89 ? 11.075 -1.153 -8.697 1.00 91.12 89 TYR A N 1
ATOM 703 C CA . TYR A 1 89 ? 9.738 -1.692 -8.489 1.00 91.12 89 TYR A CA 1
ATOM 704 C C . TYR A 1 89 ? 9.789 -3.159 -8.069 1.00 91.12 89 TYR A C 1
ATOM 706 O O . TYR A 1 89 ? 9.087 -3.518 -7.134 1.00 91.12 89 TYR A O 1
ATOM 714 N N . LEU A 1 90 ? 10.569 -3.995 -8.762 1.00 89.69 90 LEU A N 1
ATOM 715 C CA . LEU A 1 90 ? 10.669 -5.423 -8.447 1.00 89.69 90 LEU A CA 1
ATOM 716 C C . LEU A 1 90 ? 11.250 -5.636 -7.048 1.00 89.69 90 LEU A C 1
ATOM 718 O O . LEU A 1 90 ? 10.657 -6.364 -6.267 1.00 89.69 90 LEU A O 1
ATOM 722 N N . GLU A 1 91 ? 12.319 -4.917 -6.704 1.00 91.94 91 GLU A N 1
ATOM 723 C CA . GLU A 1 91 ? 12.917 -4.954 -5.362 1.00 91.94 91 GLU A CA 1
ATOM 724 C C . GLU A 1 91 ? 11.892 -4.610 -4.274 1.00 91.94 91 GLU A C 1
ATOM 726 O O . GLU A 1 91 ? 11.692 -5.384 -3.343 1.00 91.94 91 GLU A O 1
ATOM 731 N N . LEU A 1 92 ? 11.180 -3.487 -4.420 1.00 90.56 92 LEU A N 1
ATOM 732 C CA . LEU A 1 92 ? 10.152 -3.085 -3.456 1.00 90.56 92 LEU A CA 1
ATOM 733 C C . LEU A 1 92 ? 8.947 -4.031 -3.461 1.00 90.56 92 LEU A C 1
ATOM 735 O O . LEU A 1 92 ? 8.297 -4.199 -2.437 1.00 90.56 92 LEU A O 1
ATOM 739 N N . HIS A 1 93 ? 8.601 -4.622 -4.603 1.00 88.06 93 HIS A N 1
ATOM 740 C CA . HIS A 1 93 ? 7.510 -5.586 -4.696 1.00 88.06 93 HIS A CA 1
ATOM 741 C C . HIS A 1 93 ? 7.822 -6.857 -3.905 1.00 88.06 93 HIS A C 1
ATOM 743 O O . HIS A 1 93 ? 6.956 -7.333 -3.170 1.00 88.06 93 HIS A O 1
ATOM 749 N N . ASP A 1 94 ? 9.049 -7.357 -4.034 1.00 88.81 94 ASP A N 1
ATOM 750 C CA . ASP A 1 94 ? 9.519 -8.540 -3.322 1.00 88.81 94 ASP A CA 1
ATOM 751 C C . ASP A 1 94 ? 9.654 -8.237 -1.819 1.00 88.81 94 ASP A C 1
ATOM 753 O O . ASP A 1 94 ? 9.113 -8.974 -1.000 1.00 88.81 94 ASP A O 1
ATOM 757 N N . GLU A 1 95 ? 10.221 -7.083 -1.444 1.00 91.56 95 GLU A N 1
ATOM 758 C CA . GLU A 1 95 ? 10.308 -6.648 -0.040 1.00 91.56 95 GLU A CA 1
ATOM 759 C C . GLU A 1 95 ? 8.923 -6.512 0.616 1.00 91.56 95 GLU A C 1
ATOM 761 O O . GLU A 1 95 ? 8.717 -6.913 1.761 1.00 91.56 95 GLU A O 1
ATOM 766 N N . ILE A 1 96 ? 7.933 -5.986 -0.114 1.00 88.31 96 ILE A N 1
ATOM 767 C CA . ILE A 1 96 ? 6.541 -5.936 0.351 1.00 88.31 96 ILE A CA 1
ATOM 768 C C . ILE A 1 96 ? 6.001 -7.343 0.606 1.00 88.31 96 ILE A C 1
ATOM 770 O O . ILE A 1 96 ? 5.353 -7.557 1.629 1.00 88.31 96 ILE A O 1
ATOM 774 N N . ALA A 1 97 ? 6.247 -8.286 -0.306 1.00 86.94 97 ALA A N 1
ATOM 775 C CA . ALA A 1 97 ? 5.775 -9.657 -0.162 1.00 86.94 97 ALA A CA 1
ATOM 776 C C . ALA A 1 97 ? 6.426 -10.360 1.037 1.00 86.94 97 ALA A C 1
ATOM 778 O O . ALA A 1 97 ? 5.733 -11.058 1.779 1.00 86.94 97 ALA A O 1
ATOM 779 N N . ASP A 1 98 ? 7.719 -10.134 1.260 1.00 91.81 98 ASP A N 1
ATOM 780 C CA . ASP A 1 98 ? 8.448 -10.672 2.407 1.00 91.81 98 ASP A CA 1
ATOM 781 C C . ASP A 1 98 ? 7.915 -10.092 3.725 1.00 91.81 98 ASP A C 1
ATOM 783 O O . ASP A 1 98 ? 7.635 -10.829 4.672 1.00 91.81 98 ASP A O 1
ATOM 787 N N . LEU A 1 99 ? 7.686 -8.777 3.785 1.00 92.31 99 LEU A N 1
ATOM 788 C CA . LEU A 1 99 ? 7.105 -8.131 4.965 1.00 92.31 99 LEU A CA 1
ATOM 789 C C . LEU A 1 99 ? 5.666 -8.587 5.229 1.00 92.31 99 LEU A C 1
ATOM 791 O O . LEU A 1 99 ? 5.297 -8.792 6.385 1.00 92.31 99 LEU A O 1
ATOM 795 N N . ASP A 1 100 ? 4.858 -8.793 4.187 1.00 90.44 100 ASP A N 1
ATOM 796 C CA . ASP A 1 100 ? 3.493 -9.305 4.331 1.00 90.44 100 ASP A CA 1
ATOM 797 C C . ASP A 1 100 ? 3.494 -10.702 4.993 1.00 90.44 100 ASP A C 1
ATOM 799 O O . ASP A 1 100 ? 2.643 -10.974 5.846 1.00 90.44 100 ASP A O 1
ATOM 803 N N . GLN A 1 101 ? 4.479 -11.562 4.682 1.00 93.75 101 GLN A N 1
ATOM 804 C CA . GLN A 1 101 ? 4.638 -12.874 5.331 1.00 93.75 101 GLN A CA 1
ATOM 805 C C . GLN A 1 101 ? 4.952 -12.762 6.827 1.00 93.75 101 GLN A C 1
ATOM 807 O O . GLN A 1 101 ? 4.516 -13.608 7.606 1.00 93.75 101 GLN A O 1
ATOM 812 N N . LEU A 1 102 ? 5.681 -11.722 7.241 1.00 95.25 102 LEU A N 1
ATOM 813 C CA . LEU A 1 102 ? 6.000 -11.472 8.650 1.00 95.25 102 LEU A CA 1
ATOM 814 C C . LEU A 1 102 ? 4.832 -10.825 9.406 1.00 95.25 102 LEU A C 1
ATOM 816 O O . LEU A 1 102 ? 4.582 -11.155 10.564 1.00 95.25 102 LEU A O 1
ATOM 820 N N . ILE A 1 103 ? 4.092 -9.920 8.761 1.00 93.25 103 ILE A N 1
ATOM 821 C CA . ILE A 1 103 ? 2.956 -9.209 9.366 1.00 93.25 103 ILE A CA 1
ATOM 822 C C . ILE A 1 103 ? 1.772 -10.152 9.590 1.00 93.25 103 ILE A C 1
ATOM 824 O O . ILE A 1 103 ? 1.086 -10.055 10.609 1.00 93.25 103 ILE A O 1
ATOM 828 N N . GLN A 1 104 ? 1.523 -11.075 8.660 1.00 94.50 104 GLN A N 1
ATOM 829 C CA . GLN A 1 104 ? 0.384 -11.987 8.723 1.00 94.50 104 GLN A CA 1
ATOM 830 C C . GLN A 1 104 ? 0.241 -12.740 10.063 1.00 94.50 104 GLN A C 1
ATOM 832 O O . GLN A 1 104 ? -0.839 -12.642 10.657 1.00 94.50 104 GLN A O 1
ATOM 837 N N . PRO A 1 105 ? 1.257 -13.466 10.575 1.00 96.94 105 PRO A N 1
ATOM 838 C CA . PRO A 1 105 ? 1.135 -14.174 11.849 1.00 96.94 105 PRO A CA 1
ATOM 839 C C . PRO A 1 105 ? 0.936 -13.223 13.037 1.00 96.94 105 PRO A C 1
ATOM 841 O O . PRO A 1 105 ? 0.133 -13.522 13.918 1.00 96.94 105 PRO A O 1
ATOM 844 N N . LEU A 1 106 ? 1.578 -12.048 13.034 1.00 96.44 106 LEU A N 1
ATOM 845 C CA . LEU A 1 106 ? 1.419 -11.051 14.101 1.00 96.44 106 LEU A CA 1
ATOM 846 C C . LEU A 1 106 ? -0.031 -10.568 14.204 1.00 96.44 106 LEU A C 1
ATOM 848 O O . LEU A 1 106 ? -0.603 -10.495 15.287 1.00 96.44 106 LEU A O 1
ATOM 852 N N . VAL A 1 107 ? -0.666 -10.274 13.069 1.00 95.50 107 VAL A N 1
ATOM 853 C CA . VAL A 1 107 ? -2.066 -9.823 13.047 1.00 95.50 107 VAL A CA 1
ATOM 854 C C . VAL A 1 107 ? -3.017 -10.942 13.477 1.00 95.50 107 VAL A C 1
ATOM 856 O O . VAL A 1 107 ? -3.996 -10.683 14.180 1.00 95.50 107 VAL A O 1
ATOM 859 N N . GLN A 1 108 ? -2.730 -12.184 13.079 1.00 96.50 108 GLN A N 1
ATOM 860 C CA . GLN A 1 108 ? -3.510 -13.353 13.491 1.00 96.50 108 GLN A CA 1
ATOM 861 C C . GLN A 1 108 ? -3.469 -13.577 15.005 1.00 96.50 108 GLN A C 1
ATOM 863 O O . GLN A 1 108 ? -4.490 -13.952 15.582 1.00 96.50 108 GLN A O 1
ATOM 868 N N . GLU A 1 109 ? -2.328 -13.316 15.640 1.00 96.38 109 GLU A N 1
ATOM 869 C CA . GLU A 1 109 ? -2.169 -13.388 17.092 1.00 96.38 109 GLU A CA 1
ATOM 870 C C . GLU A 1 109 ? -2.866 -12.224 17.809 1.00 96.38 109 GLU A C 1
ATOM 872 O O . GLU A 1 109 ? -3.618 -12.439 18.761 1.00 96.38 109 GLU A O 1
ATOM 877 N N . LEU A 1 110 ? -2.657 -10.992 17.336 1.00 94.50 110 LEU A N 1
ATOM 878 C CA . LEU A 1 110 ? -3.107 -9.782 18.029 1.00 94.50 110 LEU A CA 1
ATOM 879 C C . LEU A 1 110 ? -4.613 -9.521 17.903 1.00 94.50 110 LEU A C 1
ATOM 881 O O . LEU A 1 110 ? -5.222 -8.985 18.829 1.00 94.50 110 LEU A O 1
ATOM 885 N N . ALA A 1 111 ? -5.232 -9.867 16.770 1.00 94.31 111 ALA A N 1
ATOM 886 C CA . ALA A 1 111 ? -6.632 -9.533 16.494 1.00 94.31 111 ALA A CA 1
ATOM 887 C C . ALA A 1 111 ? -7.453 -10.684 15.868 1.00 94.31 111 ALA A C 1
ATOM 889 O O . ALA A 1 111 ? -8.182 -10.470 14.890 1.00 94.31 111 ALA A O 1
ATOM 890 N N . PRO A 1 112 ? -7.435 -11.903 16.442 1.00 96.12 112 PRO A N 1
ATOM 891 C CA . PRO A 1 112 ? -8.131 -13.057 15.871 1.00 96.12 112 PRO A CA 1
ATOM 892 C C . PRO A 1 112 ? -9.654 -12.882 15.830 1.00 96.12 112 PRO A C 1
ATOM 894 O O . PRO A 1 112 ? -10.325 -13.452 14.971 1.00 96.12 112 PRO A O 1
ATOM 897 N N . SER A 1 113 ? -10.234 -12.111 16.754 1.00 94.50 113 SER A N 1
ATOM 898 C CA . SER A 1 113 ? -11.671 -11.811 16.770 1.00 94.50 113 SER A CA 1
ATOM 899 C C . SER A 1 113 ? -12.080 -10.886 15.622 1.00 94.50 113 SER A C 1
ATOM 901 O O . SER A 1 113 ? -13.133 -11.091 15.017 1.00 94.50 113 SER A O 1
ATOM 903 N N . LEU A 1 114 ? -11.235 -9.908 15.281 1.00 91.56 114 LEU A N 1
ATOM 904 C CA . LEU A 1 114 ? -11.504 -8.978 14.191 1.00 91.56 114 LEU A CA 1
ATOM 905 C C . LEU A 1 114 ? -11.414 -9.693 12.839 1.00 91.56 114 LEU A C 1
ATOM 907 O O . LEU A 1 114 ? -12.321 -9.547 12.030 1.00 91.56 114 LEU A O 1
ATOM 911 N N . LEU A 1 115 ? -10.427 -10.576 12.651 1.00 94.00 115 LEU A N 1
ATOM 912 C CA . LEU A 1 115 ? -10.292 -11.394 11.435 1.00 94.00 115 LEU A CA 1
ATOM 913 C C . LEU A 1 115 ? -11.448 -12.381 11.203 1.00 94.00 115 LEU A C 1
ATOM 915 O O . LEU A 1 115 ? -11.705 -12.778 10.070 1.00 94.00 115 LEU A O 1
ATOM 919 N N . LYS A 1 116 ? -12.180 -12.782 12.251 1.00 93.19 116 LYS A N 1
ATOM 920 C CA . LYS A 1 116 ? -13.409 -13.590 12.105 1.00 93.19 116 LYS A CA 1
ATOM 921 C C . LYS A 1 116 ? -14.588 -12.778 11.566 1.00 93.19 116 LYS A C 1
ATOM 923 O O . LYS A 1 116 ? -15.617 -13.344 11.202 1.00 93.19 116 LYS A O 1
ATOM 928 N N . THR A 1 117 ? -14.469 -11.454 11.549 1.00 91.56 117 THR A N 1
ATOM 929 C CA . THR A 1 117 ? -15.534 -10.549 11.138 1.00 91.56 117 THR A CA 1
ATOM 930 C C . THR A 1 117 ? -15.442 -10.279 9.640 1.00 91.56 117 THR A C 1
ATOM 932 O O . THR A 1 117 ? -14.420 -9.830 9.131 1.00 91.56 117 THR A O 1
ATOM 935 N N . VAL A 1 118 ? -16.547 -10.503 8.925 1.00 88.25 118 VAL A N 1
ATOM 936 C CA . VAL A 1 118 ? -16.652 -10.211 7.487 1.00 88.25 118 VAL A CA 1
ATOM 937 C C . VAL A 1 118 ? -16.225 -8.773 7.192 1.00 88.25 118 VAL A C 1
ATOM 939 O O . VAL A 1 118 ? -16.710 -7.834 7.826 1.00 88.25 118 VAL A O 1
ATOM 942 N N . GLY A 1 119 ? -15.365 -8.622 6.186 1.00 86.75 119 GLY A N 1
ATOM 943 C CA . GLY A 1 119 ? -14.826 -7.336 5.753 1.00 86.75 119 GLY A CA 1
ATOM 944 C C . GLY A 1 119 ? -13.466 -6.996 6.361 1.00 86.75 119 GLY A C 1
ATOM 945 O O . GLY A 1 119 ? -12.828 -6.058 5.890 1.00 86.75 119 GLY A O 1
ATOM 946 N N . PHE A 1 120 ? -12.983 -7.761 7.340 1.00 90.25 120 PHE A N 1
ATOM 947 C CA . PHE A 1 120 ? -11.650 -7.594 7.915 1.00 90.25 120 PHE A CA 1
ATOM 948 C C . PHE A 1 120 ? -10.700 -8.695 7.430 1.00 90.25 120 PHE A C 1
ATOM 950 O O . PHE A 1 120 ? -10.944 -9.880 7.627 1.00 90.25 120 PHE A O 1
ATOM 957 N N . GLY A 1 121 ? -9.620 -8.280 6.773 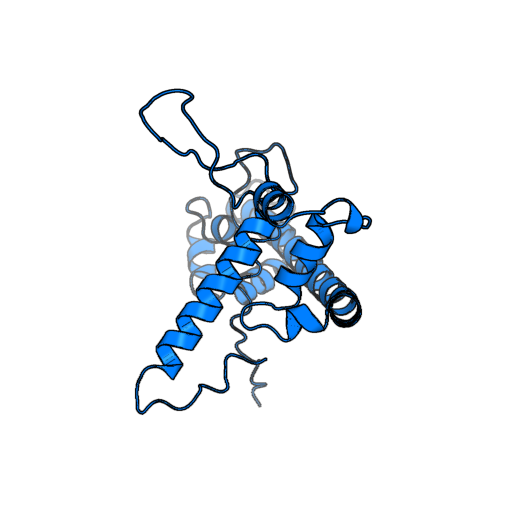1.00 89.75 121 GLY A N 1
ATOM 958 C CA . GLY A 1 121 ? -8.482 -9.105 6.375 1.00 89.75 121 GLY A CA 1
ATOM 959 C C . GLY A 1 121 ? -7.202 -8.640 7.071 1.00 89.75 121 GLY A C 1
ATOM 960 O O . GLY A 1 121 ? -7.234 -7.761 7.930 1.00 89.75 121 GLY A O 1
ATOM 961 N N . ILE A 1 122 ? -6.058 -9.215 6.702 1.00 90.88 122 ILE A N 1
ATOM 962 C CA . ILE A 1 122 ? -4.778 -8.927 7.370 1.00 90.88 122 ILE A CA 1
ATOM 963 C C . ILE A 1 122 ? -4.403 -7.443 7.261 1.00 90.88 122 ILE A C 1
ATOM 965 O O . ILE A 1 122 ? -4.186 -6.802 8.282 1.00 90.88 122 ILE A O 1
ATOM 969 N N . GLU A 1 123 ? -4.392 -6.875 6.051 1.00 89.31 123 GLU A N 1
ATOM 970 C CA . GLU A 1 123 ? -3.926 -5.498 5.813 1.00 89.31 123 GLU A CA 1
ATOM 971 C C . GLU A 1 123 ? -4.773 -4.446 6.548 1.00 89.31 123 GLU A C 1
ATOM 973 O O . GLU A 1 123 ? -4.246 -3.579 7.242 1.00 89.31 123 GLU A O 1
ATOM 978 N N . ASN A 1 124 ? -6.103 -4.518 6.429 1.00 91.19 124 ASN A N 1
ATOM 979 C CA . ASN A 1 124 ? -6.974 -3.516 7.042 1.00 91.19 124 ASN A CA 1
ATOM 980 C C . ASN A 1 124 ? -7.061 -3.673 8.570 1.00 91.19 124 ASN A C 1
ATOM 982 O O . ASN A 1 124 ? -7.193 -2.676 9.275 1.00 91.19 124 ASN A O 1
ATOM 986 N N . THR A 1 125 ? -6.914 -4.894 9.088 1.00 94.31 125 THR A N 1
ATOM 987 C CA . THR A 1 125 ? -6.793 -5.153 10.526 1.00 94.31 125 THR A CA 1
ATOM 988 C C . THR A 1 125 ? -5.468 -4.618 11.059 1.00 94.31 125 THR A C 1
ATOM 990 O O . THR A 1 125 ? -5.468 -3.931 12.078 1.00 94.31 125 THR A O 1
ATOM 993 N N . ALA A 1 126 ? -4.358 -4.858 10.351 1.00 93.50 126 ALA A N 1
ATOM 994 C CA . ALA A 1 126 ? -3.050 -4.307 10.695 1.00 93.50 126 ALA A CA 1
ATOM 995 C C . ALA A 1 126 ? -3.099 -2.778 10.781 1.00 93.50 126 ALA A C 1
ATOM 997 O O . ALA A 1 126 ? -2.646 -2.211 11.772 1.00 93.50 126 ALA A O 1
ATOM 998 N N . GLN A 1 127 ? -3.730 -2.114 9.804 1.00 94.12 127 GLN A N 1
ATOM 999 C CA . GLN A 1 127 ? -3.897 -0.661 9.831 1.00 94.12 127 GLN A CA 1
ATOM 1000 C C . GLN A 1 127 ? -4.634 -0.192 11.091 1.00 94.12 127 GLN A C 1
ATOM 1002 O O . GLN A 1 127 ? -4.187 0.740 11.747 1.00 94.12 127 GLN A O 1
ATOM 1007 N N . LEU A 1 128 ? -5.737 -0.846 11.474 1.00 93.50 128 LEU A N 1
ATOM 1008 C CA . LEU A 1 128 ? -6.479 -0.469 12.683 1.00 93.50 128 LEU A CA 1
ATOM 1009 C C . LEU A 1 128 ? -5.672 -0.680 13.967 1.00 93.50 128 LEU A C 1
ATOM 1011 O O . LEU A 1 128 ? -5.792 0.123 14.897 1.00 93.50 128 LEU A O 1
ATOM 1015 N N . LEU A 1 129 ? -4.844 -1.725 14.019 1.00 93.44 129 LEU A N 1
ATOM 1016 C CA . LEU A 1 129 ? -3.914 -1.948 15.125 1.00 93.44 129 LEU A CA 1
ATOM 1017 C C . LEU A 1 129 ? -2.865 -0.830 15.195 1.00 93.44 129 LEU A C 1
ATOM 1019 O O . LEU A 1 129 ? -2.651 -0.278 16.272 1.00 93.44 129 LEU A O 1
ATOM 1023 N N . LEU A 1 130 ? -2.290 -0.423 14.056 1.00 93.06 130 LEU A N 1
ATOM 1024 C CA . LEU A 1 130 ? -1.345 0.698 13.977 1.00 93.06 130 LEU A CA 1
ATOM 1025 C C . LEU A 1 130 ? -1.981 2.015 14.442 1.00 93.06 130 LEU A C 1
ATOM 1027 O O . LEU A 1 130 ? -1.418 2.710 15.286 1.00 93.06 130 LEU A O 1
ATOM 1031 N N . THR A 1 131 ? -3.184 2.333 13.959 1.00 91.56 131 THR A N 1
ATOM 1032 C CA . THR A 1 131 ? -3.919 3.544 14.355 1.00 91.56 131 THR A CA 1
ATOM 1033 C C . THR A 1 131 ? -4.236 3.554 15.852 1.00 91.56 131 THR A C 1
ATOM 1035 O O . THR A 1 131 ? -4.137 4.590 16.519 1.00 91.56 131 THR A O 1
ATOM 1038 N N . THR A 1 132 ? -4.618 2.400 16.403 1.00 91.69 132 THR A N 1
ATOM 1039 C CA . THR A 1 132 ? -4.913 2.250 17.836 1.00 91.69 132 THR A CA 1
ATOM 1040 C C . THR A 1 132 ? -3.647 2.382 18.683 1.00 91.69 132 THR A C 1
ATOM 1042 O O . THR A 1 132 ? -3.693 2.973 19.763 1.00 91.69 132 THR A O 1
ATOM 1045 N N . GLY A 1 133 ? -2.511 1.929 18.156 1.00 90.19 133 GLY A N 1
ATOM 1046 C CA . GLY A 1 133 ? -1.222 1.947 18.833 1.00 90.19 133 GLY A CA 1
ATOM 1047 C C . GLY A 1 133 ? -1.138 0.943 19.985 1.00 90.19 133 GLY A C 1
ATOM 1048 O O . GLY A 1 133 ? -2.025 0.122 20.205 1.00 90.19 133 GLY A O 1
ATOM 1049 N N . ASP A 1 134 ? -0.054 1.045 20.746 1.00 88.38 134 ASP A N 1
ATOM 1050 C CA . ASP A 1 134 ? 0.295 0.171 21.874 1.00 88.38 134 ASP A CA 1
ATOM 1051 C C . ASP A 1 134 ? -0.496 0.449 23.167 1.00 88.38 134 ASP A C 1
ATOM 1053 O O . ASP A 1 134 ? -0.490 -0.364 24.089 1.00 88.38 134 ASP A O 1
ATOM 1057 N N . ASN A 1 135 ? -1.215 1.573 23.231 1.00 88.00 135 ASN A N 1
ATOM 1058 C CA . ASN A 1 135 ? -2.051 1.962 24.365 1.00 88.00 135 ASN A CA 1
ATOM 1059 C C . ASN A 1 135 ? -3.542 2.010 23.981 1.00 88.00 135 ASN A C 1
ATOM 1061 O O . ASN A 1 135 ? -4.126 3.100 23.906 1.00 88.00 135 ASN A O 1
ATOM 1065 N N . PRO A 1 136 ? -4.191 0.850 23.757 1.00 81.75 136 PRO A N 1
ATOM 1066 C CA . PRO A 1 136 ? -5.610 0.796 23.412 1.00 81.75 136 PRO A CA 1
ATOM 1067 C C . PRO A 1 136 ? -6.505 1.319 24.544 1.00 81.75 136 PRO A C 1
ATOM 1069 O O . PRO A 1 136 ? -7.593 1.823 24.276 1.00 81.75 136 PRO A O 1
ATOM 1072 N N . ALA A 1 137 ? -6.037 1.286 25.798 1.00 87.88 137 ALA A N 1
ATOM 1073 C CA . ALA A 1 137 ? -6.778 1.786 26.957 1.00 87.88 137 ALA A CA 1
ATOM 1074 C C . ALA A 1 137 ? -7.069 3.299 26.895 1.00 87.88 137 ALA A C 1
ATOM 1076 O O . ALA A 1 137 ? -7.968 3.776 27.587 1.00 87.88 137 ALA A O 1
ATOM 1077 N N . ARG A 1 138 ? -6.368 4.059 26.034 1.00 91.38 138 ARG A N 1
ATOM 1078 C CA . ARG A 1 138 ? -6.684 5.477 25.775 1.00 91.38 138 ARG A CA 1
ATOM 1079 C C . ARG A 1 138 ? -8.031 5.678 25.076 1.00 91.38 138 ARG A C 1
ATOM 1081 O O . ARG A 1 138 ? -8.561 6.785 25.103 1.00 91.38 138 ARG A O 1
ATOM 1088 N N . LEU A 1 139 ? -8.550 4.641 24.417 1.00 91.06 139 LEU A N 1
ATOM 1089 C CA . LEU A 1 139 ? -9.829 4.654 23.717 1.00 91.06 139 LEU A CA 1
ATOM 1090 C C . LEU A 1 139 ? -10.913 4.096 24.639 1.00 91.06 139 LEU A C 1
ATOM 1092 O O . LEU A 1 139 ? -11.259 2.921 24.596 1.00 91.06 139 LEU A O 1
ATOM 1096 N N . THR A 1 140 ? -11.454 4.960 25.489 1.00 91.88 140 THR A N 1
ATOM 1097 C CA . THR A 1 140 ? -12.476 4.603 26.481 1.00 91.88 140 THR A CA 1
ATOM 1098 C C . THR A 1 140 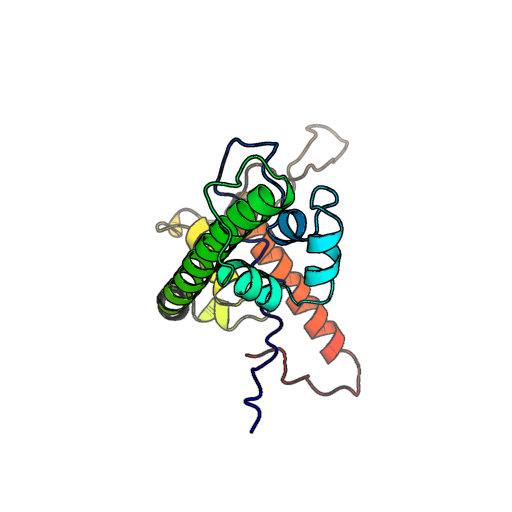? -13.899 4.643 25.929 1.00 91.88 140 THR A C 1
ATOM 1100 O O . THR A 1 140 ? -14.831 4.203 26.599 1.00 91.88 140 THR A O 1
ATOM 1103 N N . ALA A 1 141 ? -14.089 5.169 24.715 1.00 92.31 141 ALA A N 1
ATOM 1104 C CA . ALA A 1 141 ? -15.392 5.248 24.065 1.00 92.31 141 ALA A CA 1
ATOM 1105 C C . ALA A 1 141 ? -15.295 5.077 22.545 1.00 92.31 141 ALA A C 1
ATOM 1107 O O . ALA A 1 141 ? -14.369 5.578 21.903 1.00 92.31 141 ALA A O 1
ATOM 1108 N N . GLU A 1 142 ? -16.329 4.484 21.946 1.00 91.25 142 GLU A N 1
ATOM 1109 C CA . GLU A 1 142 ? -16.449 4.325 20.489 1.00 91.25 142 GLU A CA 1
ATOM 1110 C C . GLU A 1 142 ? -16.317 5.665 19.754 1.00 91.25 142 GLU A C 1
ATOM 1112 O O . GLU A 1 142 ? -15.635 5.767 18.737 1.00 91.25 142 GLU A O 1
ATOM 1117 N N . ALA A 1 143 ? -16.885 6.740 20.310 1.00 90.81 143 ALA A N 1
ATOM 1118 C CA . ALA A 1 143 ? -16.787 8.078 19.731 1.00 90.81 143 ALA A CA 1
ATOM 1119 C C . ALA A 1 143 ? -15.335 8.577 19.597 1.00 90.81 143 ALA A C 1
ATOM 1121 O O . ALA A 1 143 ? -15.039 9.351 18.685 1.00 90.81 143 ALA A O 1
ATOM 1122 N N . GLN A 1 144 ? -14.426 8.155 20.483 1.00 91.62 144 GLN A N 1
ATOM 1123 C CA . GLN A 1 144 ? -13.005 8.497 20.388 1.00 91.62 144 GLN A CA 1
ATOM 1124 C C . GLN A 1 144 ? -12.344 7.733 19.243 1.00 91.62 144 GLN A C 1
ATOM 1126 O O . GLN A 1 144 ? -11.625 8.339 18.453 1.00 91.62 144 GLN A O 1
ATOM 1131 N N . PHE A 1 145 ? -12.652 6.444 19.100 1.00 92.69 145 PHE A N 1
ATOM 1132 C CA . PHE A 1 145 ? -12.159 5.623 17.996 1.00 92.69 145 PHE A CA 1
ATOM 1133 C C . PHE A 1 145 ? -12.644 6.145 16.636 1.00 92.69 145 PHE A C 1
ATOM 1135 O O . PHE A 1 145 ? -11.848 6.401 15.739 1.00 92.69 145 PHE A O 1
ATOM 1142 N N . VAL A 1 146 ? -13.941 6.426 16.500 1.00 92.50 146 VAL A N 1
ATOM 1143 C CA . VAL A 1 146 ? -14.533 6.940 15.253 1.00 92.50 146 VAL A CA 1
ATOM 1144 C C . VAL A 1 146 ? -13.979 8.335 14.904 1.00 92.50 146 VAL A C 1
ATOM 1146 O O . VAL A 1 146 ? -13.812 8.665 13.726 1.00 92.50 146 VAL A O 1
ATOM 1149 N N . LYS A 1 147 ? -13.635 9.163 15.903 1.00 92.00 147 LYS A N 1
ATOM 1150 C CA . LYS A 1 147 ? -12.911 10.430 15.686 1.00 92.00 147 LYS A CA 1
ATOM 1151 C C . LYS A 1 147 ? -11.458 10.207 15.262 1.00 92.00 147 LYS A C 1
ATOM 1153 O O . LYS A 1 147 ? -11.017 10.891 14.338 1.00 92.00 147 LYS A O 1
ATOM 1158 N N . LEU A 1 148 ? -10.751 9.272 15.900 1.00 92.75 148 LEU A N 1
ATOM 1159 C CA . LEU A 1 148 ? -9.364 8.911 15.592 1.00 92.75 148 LEU A CA 1
ATOM 1160 C C . LEU A 1 148 ? -9.232 8.401 14.155 1.00 92.75 148 LEU A C 1
ATOM 1162 O O . LEU A 1 148 ? -8.395 8.897 13.411 1.00 92.75 148 LEU A O 1
ATOM 1166 N N . CYS A 1 149 ? -10.122 7.508 13.726 1.00 92.38 149 CYS A N 1
ATOM 1167 C CA . CYS A 1 149 ? -10.183 7.019 12.349 1.00 92.38 149 CYS A CA 1
ATOM 1168 C C . CYS A 1 149 ? -10.761 8.048 11.363 1.00 92.38 149 CYS A C 1
ATOM 1170 O O . CYS A 1 149 ? -10.988 7.729 10.205 1.00 92.38 149 CYS A O 1
ATOM 1172 N N . GLY A 1 150 ? -11.104 9.267 11.795 1.00 92.06 150 GLY A N 1
ATOM 1173 C CA . GLY A 1 150 ? -11.639 10.296 10.899 1.00 92.06 150 GLY A CA 1
ATOM 1174 C C . GLY A 1 150 ? -13.008 9.972 10.284 1.00 92.06 150 GLY A C 1
ATOM 1175 O O . GLY A 1 150 ? -13.397 10.611 9.306 1.00 92.06 150 GLY A O 1
ATOM 1176 N N . VAL A 1 151 ? -13.733 8.997 10.837 1.00 91.94 151 VAL A N 1
ATOM 1177 C CA . VAL A 1 151 ? -15.061 8.565 10.372 1.00 91.94 151 VAL A CA 1
ATOM 1178 C C . VAL A 1 151 ? -16.149 9.512 10.882 1.00 91.94 151 VAL A C 1
ATOM 1180 O O . VAL A 1 151 ? -17.127 9.775 10.186 1.00 91.94 151 VAL A O 1
ATOM 1183 N N . ALA A 1 152 ? -15.973 10.066 12.086 1.00 90.19 152 ALA A N 1
ATOM 1184 C CA . ALA A 1 152 ? -16.985 10.907 12.718 1.00 90.19 152 ALA A CA 1
ATOM 1185 C C . ALA A 1 152 ? -17.106 12.254 11.981 1.00 90.19 152 ALA A C 1
ATOM 1187 O O . ALA A 1 152 ? -16.105 12.973 11.885 1.00 90.19 152 ALA A O 1
ATOM 1188 N N . PRO A 1 153 ? -18.303 12.655 11.513 1.00 84.88 153 PRO A N 1
ATOM 1189 C CA . PRO A 1 153 ? -18.511 13.985 10.954 1.00 84.88 153 PRO A CA 1
ATOM 1190 C C . PRO A 1 153 ? -18.263 15.067 12.014 1.00 84.88 153 PRO A C 1
ATOM 1192 O O . PRO A 1 153 ? -18.678 14.937 13.166 1.00 84.88 153 PRO A O 1
ATOM 1195 N N . LEU A 1 154 ? -17.609 16.165 11.627 1.00 84.06 154 LEU A N 1
ATOM 1196 C CA . LEU A 1 154 ? -17.371 17.295 12.527 1.00 84.06 154 LEU A CA 1
ATOM 1197 C C . LEU A 1 154 ? -18.470 18.347 12.363 1.00 84.06 154 LEU A C 1
ATOM 1199 O O . LEU A 1 154 ? -18.800 18.694 11.224 1.00 84.06 154 LEU A O 1
ATOM 1203 N N . PRO A 1 155 ? -19.006 18.912 13.457 1.00 83.06 155 PRO A N 1
ATOM 1204 C CA . PRO A 1 155 ? -19.930 20.034 13.364 1.00 83.06 155 PRO A CA 1
ATOM 1205 C C . PRO A 1 155 ? -19.220 21.237 12.729 1.00 83.06 155 PRO A C 1
ATOM 1207 O O . PRO A 1 155 ? -18.097 21.595 13.099 1.00 83.06 155 PRO A O 1
ATOM 1210 N N . ALA A 1 156 ? -19.860 21.838 11.729 1.00 81.44 156 ALA A N 1
ATOM 1211 C CA . ALA A 1 156 ? -19.370 23.003 10.990 1.00 81.44 156 ALA A CA 1
ATOM 1212 C C . ALA A 1 156 ? -20.129 24.292 11.339 1.00 81.44 156 ALA A C 1
ATOM 1214 O O . ALA A 1 156 ? -19.934 25.319 10.693 1.00 81.44 156 ALA A O 1
ATOM 1215 N N . SER A 1 157 ? -20.981 24.235 12.357 1.00 79.50 157 SER A N 1
ATOM 1216 C CA . SER A 1 157 ? -21.813 25.333 12.826 1.00 79.50 157 SER A CA 1
ATOM 1217 C C . SER A 1 157 ? -22.041 25.213 14.333 1.00 79.50 157 SER A C 1
ATOM 1219 O O . SER A 1 157 ? -22.076 24.113 14.879 1.00 79.50 157 SER A O 1
ATOM 1221 N N . SER A 1 158 ? -2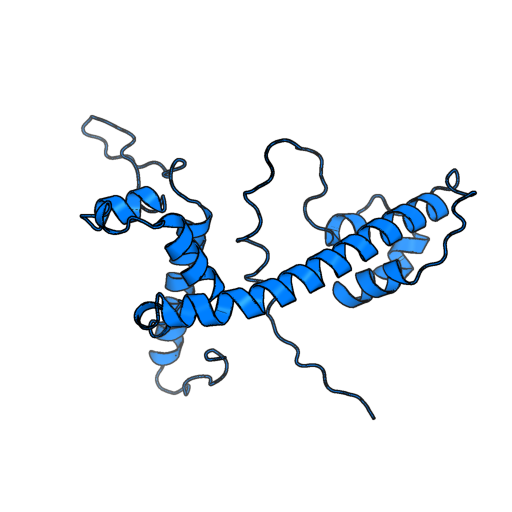2.181 26.358 15.002 1.00 68.25 158 SER A N 1
ATOM 1222 C CA . SER A 1 158 ? -22.534 26.468 16.426 1.00 68.25 158 SER A CA 1
ATOM 1223 C C . SER A 1 158 ? -23.975 26.959 16.652 1.00 68.25 158 SER A C 1
ATOM 1225 O O . SER A 1 158 ? -24.369 27.174 17.794 1.00 68.25 158 SER A O 1
ATOM 1227 N N . GLY A 1 159 ? -24.753 27.161 15.577 1.00 73.50 159 GLY A N 1
ATOM 1228 C CA . GLY A 1 159 ? -26.121 27.701 15.602 1.00 73.50 159 GLY A CA 1
ATOM 1229 C C . GLY A 1 159 ? -27.201 26.705 15.153 1.00 73.50 159 GLY A C 1
ATOM 1230 O O . GLY A 1 159 ? -26.938 25.517 15.000 1.00 73.50 159 GLY A O 1
ATOM 1231 N N . LEU A 1 160 ? -28.422 27.201 14.899 1.00 74.94 160 LEU A N 1
ATOM 1232 C CA . LEU A 1 160 ? -29.607 26.392 14.541 1.00 74.94 160 LEU A CA 1
ATOM 1233 C C . LEU A 1 160 ? -29.446 25.533 13.277 1.00 74.94 160 LEU A C 1
ATOM 1235 O O . LEU A 1 160 ? -30.082 24.489 13.159 1.00 74.94 160 LEU A O 1
ATOM 1239 N N . GLN A 1 161 ? -28.613 25.955 12.324 1.00 71.75 161 GLN A N 1
ATOM 1240 C CA . GLN A 1 161 ? -28.348 25.152 11.134 1.00 71.75 161 GLN A CA 1
ATOM 1241 C C . GLN A 1 161 ? -27.314 24.075 11.444 1.00 71.75 161 GLN A C 1
ATOM 1243 O O . GLN A 1 161 ? -26.169 24.402 11.737 1.00 71.75 161 GLN A O 1
ATOM 1248 N N . GLN A 1 162 ? -27.692 22.803 11.337 1.00 79.00 162 GLN A N 1
ATOM 1249 C CA . GLN A 1 162 ? -26.799 21.661 11.541 1.00 79.00 162 GLN A CA 1
ATOM 1250 C C . GLN A 1 162 ? -26.101 21.303 10.226 1.00 79.00 162 GLN A C 1
ATOM 1252 O O . GLN A 1 162 ? -26.687 20.682 9.340 1.00 79.00 162 GLN A O 1
ATOM 1257 N N . ARG A 1 163 ? -24.841 21.725 10.076 1.00 88.12 163 ARG A N 1
ATOM 1258 C CA . ARG A 1 163 ? -23.983 21.326 8.953 1.00 88.12 163 ARG A CA 1
ATOM 1259 C C . ARG A 1 163 ? -22.826 20.494 9.471 1.00 88.12 163 ARG A C 1
ATOM 1261 O O . ARG A 1 163 ? -22.209 20.826 10.482 1.00 88.12 163 ARG A O 1
ATOM 1268 N N . HIS A 1 164 ? -22.479 19.461 8.718 1.00 87.62 164 HIS A N 1
ATOM 1269 C CA . HIS A 1 164 ? -21.348 18.598 9.021 1.00 87.62 164 HIS A CA 1
ATOM 1270 C C . HIS A 1 164 ? -20.264 18.741 7.957 1.00 87.62 164 HIS A C 1
ATOM 1272 O O . HIS A 1 164 ? -20.554 18.834 6.764 1.00 87.62 164 HIS A O 1
ATOM 1278 N N . ARG A 1 165 ? -19.002 18.757 8.392 1.00 88.00 165 ARG A N 1
ATOM 1279 C CA . ARG A 1 165 ? -17.833 18.661 7.513 1.00 88.00 165 ARG A CA 1
ATOM 1280 C C . ARG A 1 165 ? -17.123 17.328 7.713 1.00 88.00 165 ARG A C 1
ATOM 1282 O O . ARG A 1 165 ? -17.164 16.740 8.794 1.00 88.00 165 ARG A O 1
ATOM 1289 N N . LEU A 1 166 ? -16.413 16.900 6.675 1.00 86.75 166 LEU A N 1
ATOM 1290 C CA . LEU A 1 166 ? -15.525 15.745 6.736 1.00 86.75 166 LEU A CA 1
ATOM 1291 C C . LEU A 1 166 ? -14.401 15.985 7.754 1.00 86.75 166 LEU A C 1
ATOM 1293 O O . LEU A 1 166 ? -13.745 17.031 7.721 1.00 86.75 166 LEU A O 1
ATOM 1297 N N . ASN A 1 167 ? -14.145 15.003 8.618 1.00 86.81 167 ASN A N 1
ATOM 1298 C CA . ASN A 1 167 ? -12.989 15.028 9.502 1.00 86.81 167 ASN A CA 1
ATOM 1299 C C . ASN A 1 167 ? -11.711 14.750 8.695 1.00 86.81 167 ASN A C 1
ATOM 1301 O O . ASN A 1 167 ? -11.527 13.659 8.160 1.00 86.81 167 ASN A O 1
ATOM 1305 N N . ARG A 1 168 ? -10.836 15.757 8.574 1.00 85.81 168 ARG A N 1
ATOM 1306 C CA . ARG A 1 168 ? -9.538 15.618 7.894 1.00 85.81 168 ARG A CA 1
ATOM 1307 C C . ARG A 1 168 ? -8.375 15.312 8.837 1.00 85.81 168 ARG A C 1
ATOM 1309 O O . ARG A 1 168 ? -7.310 15.001 8.328 1.00 85.81 168 ARG A O 1
ATOM 1316 N N . GLY A 1 169 ? -8.580 15.426 10.151 1.00 86.50 169 GLY A N 1
ATOM 1317 C CA . GLY A 1 169 ? -7.529 15.260 11.159 1.00 86.50 169 GLY A CA 1
ATOM 1318 C C . GLY A 1 169 ? -7.415 13.848 11.735 1.00 86.50 169 GLY A C 1
ATOM 1319 O O . GLY A 1 169 ? -6.547 13.622 12.565 1.00 86.50 169 GLY A O 1
ATOM 1320 N N . GLY A 1 170 ? -8.295 12.925 11.338 1.00 88.00 170 GLY A N 1
ATOM 1321 C CA . GLY A 1 170 ? -8.166 11.509 11.684 1.00 88.00 170 GLY A CA 1
ATOM 1322 C C . GLY A 1 170 ? -7.348 10.723 10.659 1.00 88.00 170 GLY A C 1
ATOM 1323 O O . GLY A 1 170 ? -7.074 11.211 9.561 1.00 88.00 170 GLY A O 1
ATOM 1324 N N . ASP A 1 171 ? -7.013 9.487 11.013 1.00 90.94 171 ASP A N 1
ATOM 1325 C CA . ASP A 1 171 ? -6.274 8.547 10.172 1.00 90.94 171 ASP A CA 1
ATOM 1326 C C . ASP A 1 171 ? -7.108 8.145 8.941 1.00 90.94 171 ASP A C 1
ATOM 1328 O O . ASP A 1 171 ? -8.189 7.554 9.042 1.00 90.94 171 ASP A O 1
ATOM 1332 N N . ARG A 1 172 ? -6.614 8.510 7.754 1.00 90.06 172 ARG A N 1
ATOM 1333 C CA . ARG A 1 172 ? -7.306 8.274 6.481 1.00 90.06 172 ARG A CA 1
ATOM 1334 C C . ARG A 1 172 ? -7.214 6.835 6.009 1.00 90.06 172 ARG A C 1
ATOM 1336 O O . ARG A 1 172 ? -8.155 6.371 5.362 1.00 90.06 172 ARG A O 1
ATOM 1343 N N . ASP A 1 173 ? -6.141 6.146 6.357 1.00 90.19 173 ASP A N 1
ATOM 1344 C CA . ASP A 1 173 ? -5.950 4.749 6.005 1.00 90.19 173 ASP A CA 1
ATOM 1345 C C . ASP A 1 173 ? -6.845 3.873 6.886 1.00 90.19 173 ASP A C 1
ATOM 1347 O O . ASP A 1 173 ? -7.528 2.984 6.374 1.00 90.19 173 ASP A O 1
ATOM 1351 N N . ALA A 1 174 ? -7.002 4.220 8.167 1.00 91.69 174 ALA A N 1
ATOM 1352 C CA . ALA A 1 174 ? -7.999 3.609 9.049 1.00 91.69 174 ALA A CA 1
ATOM 1353 C C . ALA A 1 174 ? -9.441 3.838 8.567 1.00 91.69 174 ALA A C 1
ATOM 1355 O O . ALA A 1 174 ? -10.261 2.918 8.573 1.00 91.69 174 ALA A O 1
ATOM 1356 N N . ASN A 1 175 ? -9.767 5.051 8.105 1.00 93.56 175 ASN A N 1
ATOM 1357 C CA . ASN A 1 175 ? -11.076 5.334 7.507 1.00 93.56 175 ASN A CA 1
ATOM 1358 C C . ASN A 1 175 ? -11.326 4.460 6.268 1.00 93.56 175 ASN A C 1
ATOM 1360 O O . ASN A 1 175 ? -12.387 3.855 6.120 1.00 93.56 175 ASN A O 1
ATOM 1364 N N . SER A 1 176 ? -10.325 4.364 5.389 1.00 90.31 176 SER A N 1
ATOM 1365 C CA . SER A 1 176 ? -10.370 3.528 4.188 1.00 90.31 176 SER A CA 1
ATOM 1366 C C . SER A 1 176 ? -10.560 2.047 4.537 1.00 90.31 176 SER A C 1
ATOM 1368 O O . SER A 1 176 ? -11.397 1.377 3.930 1.00 90.31 176 SER A O 1
ATOM 1370 N N . ALA A 1 177 ? -9.850 1.554 5.557 1.00 90.81 177 ALA A N 1
ATOM 1371 C CA . ALA A 1 177 ? -9.986 0.202 6.092 1.00 90.81 177 ALA A CA 1
ATOM 1372 C C . ALA A 1 177 ? -11.422 -0.091 6.561 1.00 90.81 177 ALA A C 1
ATOM 1374 O O . ALA A 1 177 ? -12.008 -1.098 6.155 1.00 90.81 177 ALA A O 1
ATOM 1375 N N . LEU A 1 178 ? -12.014 0.812 7.351 1.00 92.75 178 LEU A N 1
ATOM 1376 C CA . LEU A 1 178 ? -13.397 0.689 7.823 1.00 92.75 178 LEU A CA 1
ATOM 1377 C C . LEU A 1 178 ? -14.404 0.752 6.671 1.00 92.75 178 LEU A C 1
ATOM 1379 O O . LEU A 1 178 ? -15.320 -0.067 6.603 1.00 92.75 178 LEU A O 1
ATOM 1383 N N . HIS A 1 179 ? -14.217 1.678 5.731 1.00 91.19 179 HIS A N 1
ATOM 1384 C CA . HIS A 1 179 ? -15.055 1.782 4.542 1.00 91.19 179 HIS A CA 1
ATOM 1385 C C . HIS A 1 179 ? -15.020 0.489 3.711 1.00 91.19 179 HIS A C 1
ATOM 1387 O O . HIS A 1 179 ? -16.071 -0.022 3.325 1.00 91.19 179 HIS A O 1
ATOM 1393 N N . LEU A 1 180 ? -13.832 -0.073 3.462 1.00 86.94 180 LEU A N 1
ATOM 1394 C CA . LEU A 1 180 ? -13.685 -1.331 2.728 1.00 86.94 180 LEU A CA 1
ATOM 1395 C C . LEU A 1 180 ? -14.386 -2.489 3.448 1.00 86.94 180 LEU A C 1
ATOM 1397 O O . LEU A 1 180 ? -15.068 -3.281 2.795 1.00 86.94 180 LEU A O 1
ATOM 1401 N N . ALA A 1 181 ? -14.269 -2.564 4.775 1.00 88.25 181 ALA A N 1
ATOM 1402 C CA . ALA A 1 181 ? -14.947 -3.586 5.565 1.00 88.25 181 ALA A CA 1
ATOM 1403 C C . ALA A 1 181 ? -16.475 -3.490 5.428 1.00 88.25 181 ALA A C 1
ATOM 1405 O O . ALA A 1 181 ? -17.141 -4.499 5.187 1.00 88.25 181 ALA A O 1
ATOM 1406 N N . VAL A 1 182 ? -17.028 -2.275 5.502 1.00 90.00 182 VAL A N 1
ATOM 1407 C CA . VAL A 1 182 ? -18.470 -2.026 5.343 1.00 90.00 182 VAL A CA 1
ATOM 1408 C C . VAL A 1 182 ? -18.951 -2.368 3.934 1.00 90.00 182 VAL A C 1
ATOM 1410 O O . VAL A 1 182 ? -19.947 -3.074 3.800 1.00 90.00 182 VAL A O 1
ATOM 1413 N N . VAL A 1 183 ? -18.243 -1.933 2.886 1.00 89.19 183 VAL A N 1
ATOM 1414 C CA . VAL A 1 183 ? -18.609 -2.236 1.489 1.00 89.19 183 VAL A CA 1
ATOM 1415 C C . VAL A 1 183 ? -18.574 -3.741 1.224 1.00 89.19 183 VAL A C 1
ATOM 1417 O O . VAL A 1 183 ? -19.516 -4.288 0.655 1.00 89.19 183 VAL A O 1
ATOM 1420 N N . THR A 1 184 ? -17.525 -4.423 1.686 1.00 85.75 184 THR A N 1
ATOM 1421 C CA . THR A 1 184 ? -17.381 -5.880 1.532 1.00 85.75 184 THR A CA 1
ATOM 1422 C C . THR A 1 184 ? -18.522 -6.617 2.224 1.00 85.75 184 THR A C 1
ATOM 1424 O O . THR A 1 184 ? -19.115 -7.542 1.668 1.00 85.75 184 THR A O 1
ATOM 1427 N N . ARG A 1 185 ? -18.880 -6.175 3.431 1.00 86.44 185 ARG A N 1
ATOM 1428 C CA . ARG A 1 185 ? -19.998 -6.736 4.185 1.00 86.44 185 ARG A CA 1
ATOM 1429 C C . ARG A 1 185 ? -21.346 -6.470 3.507 1.00 86.44 185 ARG A C 1
ATOM 1431 O O . ARG A 1 185 ? -22.159 -7.385 3.443 1.00 86.44 185 ARG A O 1
ATOM 1438 N N . GLY A 1 186 ? -21.573 -5.266 2.980 1.00 83.12 186 GLY A N 1
ATOM 1439 C CA . GLY A 1 186 ? -22.789 -4.920 2.234 1.00 83.12 186 GLY A CA 1
ATOM 1440 C C . GLY A 1 186 ? -22.982 -5.805 1.002 1.00 83.12 186 GLY A C 1
ATOM 1441 O O . GLY A 1 186 ? -24.027 -6.436 0.859 1.00 83.12 186 GLY A O 1
ATOM 1442 N N . ALA A 1 187 ? -21.932 -5.959 0.190 1.00 79.88 187 ALA A N 1
ATOM 1443 C CA . ALA A 1 187 ? -21.954 -6.823 -0.990 1.00 79.88 187 ALA A CA 1
ATOM 1444 C C . ALA A 1 187 ? -22.247 -8.299 -0.646 1.00 79.88 187 ALA A C 1
ATOM 1446 O O . ALA A 1 187 ? -22.945 -8.990 -1.393 1.00 79.88 187 ALA A O 1
ATOM 1447 N N . MET A 1 188 ? -21.754 -8.790 0.499 1.00 75.38 188 MET A N 1
ATOM 1448 C CA . MET A 1 188 ? -22.045 -10.148 0.979 1.00 75.38 188 MET A CA 1
ATOM 1449 C C . MET A 1 188 ? -23.510 -10.316 1.415 1.00 75.38 188 MET A C 1
ATOM 1451 O O . MET A 1 188 ? -24.131 -11.342 1.142 1.00 75.38 188 MET A O 1
ATOM 1455 N N . ILE A 1 189 ? -24.082 -9.319 2.094 1.00 73.12 189 ILE A N 1
ATOM 1456 C CA . ILE A 1 189 ? -25.479 -9.369 2.548 1.00 73.12 189 ILE A CA 1
ATOM 1457 C C . ILE A 1 189 ? -26.433 -9.371 1.346 1.00 73.12 189 ILE A C 1
ATOM 1459 O O . ILE A 1 189 ? -27.370 -10.166 1.314 1.00 73.12 189 ILE A O 1
ATOM 1463 N N . GLU A 1 190 ? -26.169 -8.550 0.329 1.00 67.00 190 GLU A N 1
ATOM 1464 C CA . GLU A 1 190 ? -26.968 -8.500 -0.905 1.00 67.00 190 GLU A CA 1
ATOM 1465 C C . GLU A 1 190 ? -26.939 -9.826 -1.686 1.00 67.00 190 GLU A C 1
ATOM 1467 O O . GLU A 1 190 ? -27.952 -10.254 -2.248 1.00 67.00 190 GLU A O 1
ATOM 1472 N N . THR A 1 191 ? -25.801 -10.526 -1.677 1.00 58.50 191 THR A N 1
ATOM 1473 C CA . THR A 1 191 ? -25.675 -11.845 -2.318 1.00 58.50 191 THR A CA 1
ATOM 1474 C C . THR A 1 191 ? -26.359 -12.966 -1.533 1.00 58.50 191 THR A C 1
ATOM 1476 O O . THR A 1 191 ? -26.906 -13.870 -2.155 1.00 58.50 191 THR A O 1
ATOM 1479 N N . CYS A 1 192 ? -26.407 -12.900 -0.199 1.00 53.97 192 CYS A N 1
ATOM 1480 C CA . CYS A 1 192 ? -27.142 -13.870 0.627 1.00 53.97 192 CYS A CA 1
ATOM 1481 C C . CYS A 1 192 ? -28.658 -13.596 0.711 1.00 53.97 192 CYS A C 1
ATOM 1483 O O . CYS A 1 192 ? -29.430 -14.516 0.968 1.00 53.97 192 CYS A O 1
ATOM 1485 N N . GLY A 1 193 ? -29.098 -12.350 0.502 1.00 50.22 193 GLY A N 1
ATOM 1486 C CA . GLY A 1 193 ? -30.507 -11.942 0.567 1.00 50.22 193 GLY A CA 1
ATOM 1487 C C . GLY A 1 193 ? -31.336 -12.250 -0.685 1.00 50.22 193 GLY A C 1
ATOM 1488 O O . GLY A 1 193 ? -32.544 -12.019 -0.686 1.00 50.22 193 GLY A O 1
ATOM 1489 N N . SER A 1 194 ? -30.724 -12.773 -1.752 1.00 49.88 194 SER A N 1
ATOM 1490 C CA . SER A 1 194 ? -31.442 -13.210 -2.953 1.00 49.88 194 SER A CA 1
ATOM 1491 C C . SER A 1 194 ? -31.748 -14.716 -2.868 1.00 49.88 194 SER A C 1
ATOM 1493 O O . SER A 1 194 ? -30.817 -15.526 -2.854 1.00 49.88 194 SER A O 1
ATOM 1495 N N . PRO A 1 195 ? -33.030 -15.138 -2.818 1.00 42.81 195 PRO A N 1
ATOM 1496 C CA . PRO A 1 195 ? -33.373 -16.553 -2.739 1.00 42.81 195 PRO A CA 1
ATOM 1497 C C . PRO A 1 195 ? -32.952 -17.238 -4.046 1.00 42.81 195 PRO A C 1
ATOM 1499 O O . PRO A 1 195 ? -33.582 -17.049 -5.083 1.00 42.81 195 PRO A O 1
ATOM 1502 N N . GLY A 1 196 ? -31.852 -17.998 -4.015 1.00 50.50 196 GLY A N 1
ATOM 1503 C CA . GLY A 1 196 ? -31.446 -18.872 -5.123 1.00 50.50 196 GLY A CA 1
ATOM 1504 C C . GLY A 1 196 ? -29.997 -18.781 -5.612 1.00 50.50 196 GLY A C 1
ATOM 1505 O O . GLY A 1 196 ? -29.645 -19.533 -6.518 1.00 50.50 196 GLY A O 1
ATOM 1506 N N . ARG A 1 197 ? -29.124 -17.935 -5.046 1.00 49.75 197 ARG A N 1
ATOM 1507 C CA . ARG A 1 197 ? -27.678 -17.986 -5.348 1.00 49.75 197 ARG A CA 1
ATOM 1508 C C . ARG A 1 197 ? -26.894 -18.436 -4.120 1.00 49.75 197 ARG A C 1
ATOM 1510 O O . ARG A 1 197 ? -26.795 -17.714 -3.139 1.00 49.75 197 ARG A O 1
ATOM 1517 N N . GLY A 1 198 ? -26.365 -19.660 -4.173 1.00 46.19 198 GLY A N 1
ATOM 1518 C CA . GLY A 1 198 ? -25.483 -20.197 -3.137 1.00 46.19 198 GLY A CA 1
ATOM 1519 C C . GLY A 1 198 ? -24.270 -19.293 -2.899 1.00 46.19 198 GLY A C 1
ATOM 1520 O O . GLY A 1 198 ? -23.807 -18.616 -3.818 1.00 46.19 198 GLY A O 1
ATOM 1521 N N . VAL A 1 199 ? -23.775 -19.292 -1.659 1.00 49.19 199 VAL A N 1
ATOM 1522 C CA . VAL A 1 199 ? -22.624 -18.494 -1.215 1.00 49.19 199 VAL A CA 1
ATOM 1523 C C . VAL A 1 199 ? -21.445 -18.730 -2.170 1.00 49.19 199 VAL A C 1
ATOM 1525 O O . VAL A 1 199 ? -20.964 -19.863 -2.253 1.00 49.19 199 VAL A O 1
ATOM 1528 N N . PRO A 1 200 ? -20.955 -17.715 -2.907 1.00 43.31 200 PRO A N 1
ATOM 1529 C CA . PRO A 1 200 ? -19.779 -17.900 -3.736 1.00 43.31 200 PR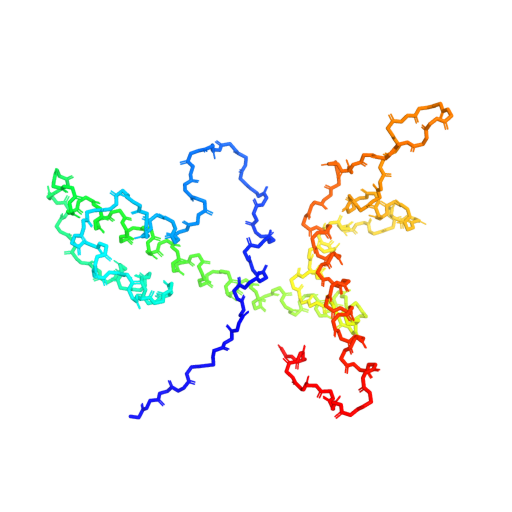O A CA 1
ATOM 1530 C C . PRO A 1 200 ? -18.572 -18.125 -2.822 1.00 43.31 200 PRO A C 1
ATOM 1532 O O . PRO A 1 200 ? -18.119 -17.228 -2.113 1.00 43.31 200 PRO A O 1
ATOM 1535 N N . SER A 1 201 ? -18.012 -19.331 -2.884 1.00 45.47 201 SER A N 1
ATOM 1536 C CA . SER A 1 201 ? -16.823 -19.810 -2.162 1.00 45.47 201 SER A CA 1
ATOM 1537 C C . SER A 1 201 ? -15.522 -19.049 -2.478 1.00 45.47 201 SER A C 1
ATOM 1539 O O . SER A 1 201 ? -14.445 -19.463 -2.063 1.00 45.47 201 SER A O 1
ATOM 1541 N N . ARG A 1 202 ? -15.601 -17.927 -3.205 1.00 42.56 202 ARG A N 1
ATOM 1542 C CA . ARG A 1 202 ? -14.466 -17.127 -3.689 1.00 42.56 202 ARG A CA 1
ATOM 1543 C C . ARG A 1 202 ? -14.089 -15.931 -2.811 1.00 42.56 202 ARG A C 1
ATOM 1545 O O . ARG A 1 202 ? -13.092 -15.293 -3.111 1.00 42.56 202 ARG A O 1
ATOM 1552 N N . ILE A 1 203 ? -14.861 -15.616 -1.769 1.00 40.56 203 ILE A N 1
ATOM 1553 C CA . ILE A 1 203 ? -14.629 -14.421 -0.926 1.00 40.56 203 ILE A CA 1
ATOM 1554 C C . ILE A 1 203 ? -13.848 -14.759 0.362 1.00 40.56 203 ILE A C 1
ATOM 1556 O O . ILE A 1 203 ? -13.391 -13.868 1.068 1.00 40.56 203 ILE A O 1
ATOM 1560 N N . ILE A 1 204 ? -13.630 -16.046 0.650 1.00 33.94 204 ILE A N 1
ATOM 1561 C CA . ILE A 1 204 ? -12.857 -16.515 1.808 1.00 33.94 204 ILE A CA 1
ATOM 1562 C C . ILE A 1 204 ? -11.605 -17.236 1.299 1.00 33.94 204 ILE A C 1
ATOM 1564 O O . ILE A 1 204 ? -11.559 -18.465 1.284 1.00 33.94 204 ILE A O 1
ATOM 1568 N N . ARG A 1 205 ? -10.616 -16.482 0.819 1.00 31.80 205 ARG A N 1
ATOM 1569 C CA . ARG A 1 205 ? -9.202 -16.884 0.813 1.00 31.80 205 ARG A CA 1
ATOM 1570 C C . ARG A 1 205 ? -8.302 -15.703 0.501 1.00 31.80 205 ARG A C 1
ATOM 1572 O O . ARG A 1 205 ? -8.631 -14.960 -0.447 1.00 31.80 205 ARG A O 1
#

Organism: NCBI:txid1469144

InterPro domains:
  IPR003346 Transposase IS116/IS110/IS902, C-terminal [PF02371] (114-184)
  IPR047650 Transposase IS110-like [PTHR33055] (55-184)

Secondary structure (DSSP, 8-state):
---------THHHHHHHS-SS--S-TTS-SSHHHHHSSTTS-HHHHHHHTTS-HHHHHHHHHH----GGGTTSHHHHHHHHHHHHHHHHHHHHHHHHHHHHHHHHHHHHH-HHHHTSTT--HHHHHHHHHHH-S-GGG--SHHHHHHHTT-SPEE--SSSS--EE---SS-HHHHHHHHHHHHHHHHHHHHHSSTT----TTS--

Radius of gyration: 22.5 Å; chains: 1; bounding box: 60×55×58 Å

Foldseek 3Di:
DDDDDPPDPPPPLVLPQVPPPDPDDPPDPNDLCCLQCPPPADPVSNVVQVPDDPLRSLVVLLPDDADPVVCVDRNSVSSVVSNVVSVVCVVVVVVVVVVLVVQQVVLCVPCVVQCVAALDDSVLSVVLDVLCDPCVVVCPDPVVSCLQQQNDWDFPDPDPDTDTDGRPPHNPSNVVSVVSRVVRVVVQVVQVPDPPHPRPPPRPD

Sequence (205 aa):
MAADEPKGDHFSARTRLRRAEIPGREDVPRSGDEVVRGHSAPEELRDQLRNLTRMQLIRTCATWRPDTTAFRDPVAATRIALKSLAHRYLELHDEIADLDQLIQPLVQELAPSLLKTVGFGIENTAQLLLTTGDNPARLTAEAQFVKLCGVAPLPASSGLQQRHRLNRGGDRDANSALHLAVVTRGAMIETCGSPGRGVPSRIIR